Protein AF-A0A7N2R3U2-F1 (afdb_monomer_lite)

Foldseek 3Di:
DAWEQELVRDIDDADVVLVLVVVVSCVVVVNDPDDDPRVPDYHYHNPGHPVRVVLSRVVSVLVVVLVVLVVVLVVVLVVCLCVLVVPDDLVLLLLLLVLCVQLVQVLSQVSSVVVNCVVVVHDPPDGSVVSVDPVSVVVSVVVVVVDDDDDDDDDDDDDDDDPAQWAWEQALVRDIDTAGLQLSCSGVVSCVPCVPPSPDPVRNVDYHYHNSGHPVSVVSSRVSSVVSVVSVVSNVVSVVVVVVVVCVSVVPDDPVVVVVSVPD

Organism: Quercus lobata (NCBI:txid97700)

Radius of gyration: 26.91 Å; chains: 1; bounding box: 55×47×70 Å

InterPro domains:
  IPR001232 S-phase kinase-associated protein 1-like [SM00512] (1-105)
  IPR011333 SKP1/BTB/POZ domain superfamily [G3DSA:3.30.710.10] (1-137)
  IPR011333 SKP1/BTB/POZ domain superfamily [G3DSA:3.30.710.10] (162-262)
  IPR011333 SKP1/BTB/POZ domain superfamily [SSF54695] (1-61)
  IPR011333 SKP1/BTB/POZ domain superfamily [SSF54695] (167-226)
  IPR016073 SKP1 component, POZ domain [PF03931] (167-227)
  IPR016897 S-phase kinase-associated protein 1 [PTHR11165] (1-118)

pLDDT: mean 82.75, std 16.22, range [27.94, 96.88]

Secondary structure (DSSP, 8-state):
-EEEEETTS-EEEE-HHHHTT-HHHHHHTTT--TT--GGG-EEEETT--HHHHHHHHHHHHHHHHHHHHHHHHHHHHHHHHHHHHHHS-HHHHHHHHHHHHHTT-HHHHHHHHHHHHHHHT--TT--GGGGGSHHHHHHHHHHHHH---------------S---EEEEEETTS-EEEEEHHHHTTSHHHHHHHTT-TT-THHHH-EEEETT--HHHHHHHHHHHHHHHHHHHHHHHHHHHHHHHHHHHHHTS-HHHHHHHH--

Sequence (264 aa):
MVTFKTLDDKLVKVEVELVEIFCVVKDFFNGDFGDLELENTVFPLPNVSSYILNHIVYVCKLSLAVISKYEAVEKERQEFETNFFGQLSDKTIVDLVKAADYLEIEEVLDFVMPSVRKRFRLGDDKGVEFVYTAEAEAILLRRAASARKPTMATNGGSSDPKPTKVATFITSDGELVKVPVAIATMFGIVKAFVDGELDDPELENTVWPLPNVSSYVLDIVVYACKKLLELRSKYDAVEKERQEFDVEFFGQQSDETIVGLLGD

Structure (mmCIF, N/CA/C/O backbone):
data_AF-A0A7N2R3U2-F1
#
_entry.id   AF-A0A7N2R3U2-F1
#
loop_
_atom_site.group_PDB
_atom_site.id
_atom_site.type_symbol
_atom_site.label_atom_id
_atom_site.label_alt_id
_atom_site.label_comp_id
_atom_site.label_asym_id
_atom_site.label_entity_id
_atom_site.label_seq_id
_atom_site.pdbx_PDB_ins_code
_atom_site.Cartn_x
_atom_site.Cartn_y
_atom_site.Cartn_z
_atom_site.occupancy
_atom_site.B_iso_or_equiv
_atom_site.auth_seq_id
_atom_site.auth_comp_id
_atom_site.auth_asym_id
_atom_site.auth_atom_id
_atom_site.pdbx_PDB_model_num
ATOM 1 N N . MET A 1 1 ? -23.580 -11.659 26.984 1.00 82.06 1 MET A N 1
ATOM 2 C CA . MET A 1 1 ? -23.660 -10.247 27.453 1.00 82.06 1 MET A CA 1
ATOM 3 C C . MET A 1 1 ? -23.166 -10.194 28.891 1.00 82.06 1 MET A C 1
ATOM 5 O O . MET A 1 1 ? -23.444 -11.136 29.619 1.00 82.06 1 MET A O 1
ATOM 9 N N . VAL A 1 2 ? -22.483 -9.127 29.305 1.00 85.69 2 VAL A N 1
ATOM 10 C CA . VAL A 1 2 ? -22.016 -8.909 30.688 1.00 85.69 2 VAL A CA 1
ATOM 11 C C . VAL A 1 2 ? -22.837 -7.793 31.326 1.00 85.69 2 VAL A C 1
ATOM 13 O O . VAL A 1 2 ? -23.137 -6.795 30.667 1.00 85.69 2 VAL A O 1
ATOM 16 N N . THR A 1 3 ? -23.224 -7.949 32.592 1.00 89.56 3 THR A N 1
ATOM 17 C CA . THR A 1 3 ? -24.012 -6.935 33.308 1.00 89.56 3 THR A CA 1
ATOM 18 C C . THR A 1 3 ? -23.124 -6.153 34.268 1.00 89.56 3 THR A C 1
ATOM 20 O O . THR A 1 3 ? -22.463 -6.744 35.116 1.00 89.56 3 THR A O 1
ATOM 23 N N . PHE A 1 4 ? -23.151 -4.824 34.188 1.00 89.94 4 PHE A N 1
ATOM 24 C CA . PHE A 1 4 ? -22.463 -3.928 35.117 1.00 89.94 4 PHE A CA 1
ATOM 25 C C . PHE A 1 4 ? -23.468 -3.203 36.008 1.00 89.94 4 PHE A C 1
ATOM 27 O O . PHE A 1 4 ? -24.477 -2.695 35.517 1.00 89.94 4 PHE A O 1
ATOM 34 N N . LYS A 1 5 ? -23.176 -3.128 37.307 1.00 92.94 5 LYS A N 1
ATOM 35 C CA . LYS A 1 5 ? -23.875 -2.274 38.267 1.00 92.94 5 LYS A CA 1
ATOM 36 C C . LYS A 1 5 ? -23.077 -0.990 38.464 1.00 92.94 5 LYS A C 1
ATOM 38 O O . LYS A 1 5 ? -21.962 -1.037 38.976 1.00 92.94 5 LYS A O 1
ATOM 43 N N . THR A 1 6 ? -23.637 0.135 38.049 1.00 93.81 6 THR A N 1
ATOM 44 C CA . THR A 1 6 ? -22.972 1.446 38.029 1.00 93.81 6 THR A CA 1
ATOM 45 C C . THR A 1 6 ? -23.074 2.172 39.375 1.00 93.81 6 THR A C 1
ATOM 47 O O . THR A 1 6 ? -23.813 1.741 40.263 1.00 93.81 6 THR A O 1
ATOM 50 N N . LEU A 1 7 ? -22.354 3.292 39.523 1.00 93.00 7 LEU A N 1
ATOM 51 C CA . LEU A 1 7 ? -22.384 4.178 40.700 1.00 93.00 7 LEU A CA 1
ATOM 52 C C . LEU A 1 7 ? -23.813 4.596 41.092 1.00 93.00 7 LEU A C 1
ATOM 54 O O . LEU A 1 7 ? -24.123 4.716 42.270 1.00 93.00 7 LEU A O 1
ATOM 58 N N . ASP A 1 8 ? -24.686 4.806 40.108 1.00 93.38 8 ASP A N 1
ATOM 59 C CA . ASP A 1 8 ? -26.089 5.197 40.284 1.00 93.38 8 ASP A CA 1
ATOM 60 C C . ASP A 1 8 ? -27.048 3.997 40.423 1.00 93.38 8 ASP A C 1
ATOM 62 O O . ASP A 1 8 ? -28.233 4.109 40.109 1.00 93.38 8 ASP A O 1
ATOM 66 N N . ASP A 1 9 ? -26.528 2.840 40.853 1.00 92.00 9 ASP A N 1
ATOM 67 C CA . ASP A 1 9 ? -27.248 1.580 41.088 1.00 92.00 9 ASP A CA 1
ATOM 68 C C . ASP A 1 9 ? -28.013 1.021 39.869 1.00 92.00 9 ASP A C 1
ATOM 70 O O . ASP A 1 9 ? -28.813 0.088 40.001 1.00 92.00 9 ASP A O 1
ATOM 74 N N . LYS A 1 10 ? -27.753 1.535 38.661 1.00 93.75 10 LYS A N 1
ATOM 75 C CA . LYS A 1 10 ? -28.364 1.030 37.427 1.00 93.75 10 LYS A CA 1
ATOM 76 C C . LYS A 1 10 ? -27.608 -0.184 36.896 1.00 93.75 10 LYS A C 1
ATOM 78 O O . LYS A 1 10 ? -26.398 -0.319 37.058 1.00 93.75 10 LYS A O 1
ATOM 83 N N . LEU A 1 11 ? -28.346 -1.069 36.228 1.00 92.38 11 LEU A N 1
ATOM 84 C CA . LEU A 1 11 ? -27.788 -2.229 35.539 1.00 92.38 11 LEU A CA 1
ATOM 85 C C . LEU A 1 11 ? -27.663 -1.927 34.046 1.00 92.38 11 LEU A C 1
ATOM 87 O O . LEU A 1 11 ? -28.667 -1.674 33.379 1.00 92.38 11 LEU A O 1
ATOM 91 N N . VAL A 1 12 ? -26.441 -1.977 33.523 1.00 91.06 12 VAL A N 1
ATOM 92 C CA . VAL A 1 12 ? -26.135 -1.779 32.101 1.00 91.06 12 VAL A CA 1
ATOM 93 C C . VAL A 1 12 ? -25.611 -3.090 31.528 1.00 91.06 12 VAL A C 1
ATOM 95 O O . VAL A 1 12 ? -24.694 -3.692 32.083 1.00 91.06 12 VAL A O 1
ATOM 98 N N . LYS A 1 13 ? -26.206 -3.548 30.423 1.00 90.44 13 LYS A N 1
ATOM 99 C CA . LYS A 1 13 ? -25.771 -4.755 29.710 1.00 90.44 13 LYS A CA 1
ATOM 100 C C . LYS A 1 13 ? -24.846 -4.372 28.564 1.00 90.44 13 LYS A C 1
ATOM 102 O O . LYS A 1 13 ? -25.194 -3.504 27.768 1.00 90.44 13 LYS A O 1
ATOM 107 N N . VAL A 1 14 ? -23.704 -5.040 28.477 1.00 88.25 14 VAL A N 1
ATOM 108 C CA . VAL A 1 14 ? -22.660 -4.773 27.484 1.00 88.25 14 VAL A CA 1
ATOM 109 C C . VAL A 1 14 ? -22.310 -6.068 26.749 1.00 88.25 14 VAL A C 1
ATOM 111 O O . VAL A 1 14 ? -22.310 -7.155 27.332 1.00 88.25 14 VAL A O 1
ATOM 114 N N . GLU A 1 15 ? -22.058 -5.967 25.446 1.00 86.31 15 GLU A N 1
ATOM 115 C CA . GLU A 1 15 ? -21.637 -7.092 24.602 1.00 86.31 15 GLU A CA 1
ATOM 116 C C . GLU A 1 15 ? -20.249 -7.586 25.022 1.00 86.31 15 GLU A C 1
ATOM 118 O O . GLU A 1 15 ? -19.399 -6.788 25.402 1.00 86.31 15 GLU A O 1
ATOM 123 N N . VAL A 1 16 ? -20.021 -8.903 24.971 1.00 80.38 16 VAL A N 1
ATOM 124 C CA . VAL A 1 16 ? -18.767 -9.512 25.458 1.00 80.38 16 VAL A CA 1
ATOM 125 C C . VAL A 1 16 ? -17.559 -8.980 24.683 1.00 80.38 16 VAL A C 1
ATOM 127 O O . VAL A 1 16 ? -16.566 -8.616 25.298 1.00 80.38 16 VAL A O 1
ATOM 130 N N . GLU A 1 17 ? -17.697 -8.808 23.367 1.00 80.75 17 GLU A N 1
ATOM 131 C CA . GLU A 1 17 ? -16.661 -8.255 22.480 1.00 80.75 17 GLU A CA 1
ATOM 132 C C . GLU A 1 17 ? -16.173 -6.862 22.924 1.00 80.75 17 GLU A C 1
ATOM 134 O O . GLU A 1 17 ? -15.002 -6.526 22.785 1.00 80.75 17 GLU A O 1
ATOM 139 N N . LEU A 1 18 ? -17.046 -6.048 23.524 1.00 82.56 18 LEU A N 1
ATOM 140 C CA . LEU A 1 18 ? -16.675 -4.725 24.045 1.00 82.56 18 LEU A CA 1
ATOM 141 C C . LEU A 1 18 ? -16.015 -4.811 25.414 1.00 82.56 18 LEU A C 1
ATOM 143 O O . LEU A 1 18 ? -15.202 -3.965 25.774 1.00 82.56 18 LEU A O 1
ATOM 147 N N . VAL A 1 19 ? -16.389 -5.820 26.196 1.00 77.19 19 VAL A N 1
ATOM 148 C CA . VAL A 1 19 ? -15.853 -6.040 27.538 1.00 77.19 19 VAL A CA 1
ATOM 149 C C . VAL A 1 19 ? -14.399 -6.494 27.486 1.00 77.19 19 VAL A C 1
ATOM 151 O O . VAL A 1 19 ? -13.639 -6.160 28.390 1.00 77.19 19 VAL A O 1
ATOM 154 N N . GLU A 1 20 ? -13.979 -7.166 26.415 1.00 75.19 20 GLU A N 1
ATOM 155 C CA . GLU A 1 20 ? -12.571 -7.518 26.188 1.00 75.19 20 GLU A CA 1
ATOM 156 C C . GLU A 1 20 ? -11.650 -6.287 26.086 1.00 75.19 20 GLU A C 1
ATOM 158 O O . GLU A 1 20 ? -10.460 -6.381 26.394 1.00 75.19 20 GLU A O 1
ATOM 163 N N . ILE A 1 21 ? -12.199 -5.116 25.736 1.00 76.19 21 ILE A N 1
ATOM 164 C CA . ILE A 1 21 ? -11.478 -3.832 25.727 1.00 76.19 21 ILE A CA 1
ATOM 165 C C . ILE A 1 21 ? -11.248 -3.323 27.159 1.00 76.19 21 ILE A C 1
ATOM 167 O O . ILE A 1 21 ? -10.283 -2.607 27.432 1.00 76.19 21 ILE A O 1
ATOM 171 N N . PHE A 1 22 ? -12.121 -3.678 28.105 1.00 79.69 22 PHE A N 1
ATOM 172 C CA . PHE A 1 22 ? -12.034 -3.203 29.481 1.00 79.69 22 PHE A CA 1
ATOM 173 C C . PHE A 1 22 ? -10.974 -4.003 30.243 1.00 79.69 22 PHE A C 1
ATOM 175 O O . PHE A 1 22 ? -11.258 -5.068 30.796 1.00 79.69 22 PHE A O 1
ATOM 182 N N . CYS A 1 23 ? -9.757 -3.457 30.348 1.00 73.19 23 CYS A N 1
ATOM 183 C CA . CYS A 1 23 ? -8.651 -4.095 31.076 1.00 73.19 23 CYS A CA 1
ATOM 184 C C . CYS A 1 23 ? -9.043 -4.538 32.494 1.00 73.19 23 CYS A C 1
ATOM 186 O O . CYS A 1 23 ? -8.673 -5.627 32.906 1.00 73.19 23 CYS A O 1
ATOM 188 N N . VAL A 1 24 ? -9.869 -3.759 33.207 1.00 72.75 24 VAL A N 1
ATOM 189 C CA . VAL A 1 24 ? -10.315 -4.106 34.570 1.00 72.75 24 VAL A CA 1
ATOM 190 C C . VAL A 1 24 ? -11.094 -5.424 34.625 1.00 72.75 24 VAL A C 1
ATOM 192 O O . VAL A 1 24 ? -11.037 -6.143 35.618 1.00 72.75 24 VAL A O 1
ATOM 195 N N . VAL A 1 25 ? -11.819 -5.752 33.554 1.00 70.94 25 VAL A N 1
ATOM 196 C CA . VAL A 1 25 ? -12.583 -6.995 33.458 1.00 70.94 25 VAL A CA 1
ATOM 197 C C . VAL A 1 25 ? -11.664 -8.134 33.036 1.00 70.94 25 VAL A C 1
ATOM 199 O O . VAL A 1 25 ? -11.734 -9.219 33.603 1.00 70.94 25 VAL A O 1
ATOM 202 N N . LYS A 1 26 ? -10.731 -7.872 32.117 1.00 70.31 26 LYS A N 1
ATOM 203 C CA . LYS A 1 26 ? -9.688 -8.831 31.735 1.00 70.31 26 LYS A CA 1
ATOM 204 C C . LYS A 1 26 ? -8.821 -9.254 32.925 1.00 70.31 26 LYS A C 1
ATOM 206 O O . LYS A 1 26 ? -8.584 -10.447 33.104 1.00 70.31 26 LYS A O 1
ATOM 211 N N . ASP A 1 27 ? -8.407 -8.300 33.754 1.00 72.81 27 ASP A N 1
ATOM 212 C CA . ASP A 1 27 ? -7.615 -8.544 34.962 1.00 72.81 27 ASP A CA 1
ATOM 213 C C . ASP A 1 27 ? -8.417 -9.321 36.011 1.00 72.81 27 ASP A C 1
ATOM 215 O O . ASP A 1 27 ? -7.883 -10.228 36.646 1.00 72.81 27 ASP A O 1
ATOM 219 N N . PHE A 1 28 ? -9.718 -9.036 36.150 1.00 71.50 28 PHE A N 1
ATOM 220 C CA . PHE A 1 28 ? -10.605 -9.801 37.030 1.00 71.50 28 PHE A CA 1
ATOM 221 C C . PHE A 1 28 ? -10.666 -11.292 36.654 1.00 71.50 28 PHE A C 1
ATOM 223 O O . PHE A 1 28 ? -10.801 -12.145 37.530 1.00 71.50 28 PHE A O 1
ATOM 230 N N . PHE A 1 29 ? -10.525 -11.613 35.366 1.00 65.44 29 PHE A N 1
ATOM 231 C CA . PHE A 1 29 ? -10.566 -12.980 34.847 1.00 65.44 29 PHE A CA 1
ATOM 232 C C . PHE A 1 29 ? -9.192 -13.594 34.558 1.00 65.44 29 PHE A C 1
ATOM 234 O O . PHE A 1 29 ? -9.116 -14.659 33.950 1.00 65.44 29 PHE A O 1
ATOM 241 N N . ASN A 1 30 ? -8.093 -12.951 34.971 1.00 66.50 30 ASN A N 1
ATOM 242 C CA . ASN A 1 30 ? -6.730 -13.380 34.626 1.00 66.50 30 ASN A CA 1
ATOM 243 C C . ASN A 1 30 ? -6.522 -13.615 33.111 1.00 66.50 30 ASN A C 1
ATOM 245 O O . ASN A 1 30 ? -5.690 -14.428 32.710 1.00 66.50 30 ASN A O 1
ATOM 249 N N . GLY A 1 31 ? -7.276 -12.910 32.263 1.00 60.81 31 GLY A N 1
ATOM 250 C CA . GLY A 1 31 ? -7.205 -13.033 30.808 1.00 60.81 31 GLY A CA 1
ATOM 251 C C . GLY A 1 31 ? -7.893 -14.253 30.184 1.00 60.81 31 GLY A C 1
ATOM 252 O O . GLY A 1 31 ? -7.771 -14.398 28.969 1.00 60.81 31 GLY A O 1
ATOM 253 N N . ASP A 1 32 ? -8.611 -15.090 30.944 1.00 61.56 32 ASP A N 1
ATOM 254 C CA . ASP A 1 32 ? -9.365 -16.235 30.408 1.00 61.56 32 ASP A CA 1
ATOM 255 C C . ASP A 1 32 ? -10.880 -16.044 30.578 1.00 61.56 32 ASP A C 1
ATOM 257 O O . ASP A 1 32 ? -11.416 -16.071 31.684 1.00 61.56 32 ASP A O 1
ATOM 261 N N . PHE A 1 33 ? -11.571 -15.842 29.457 1.00 61.91 33 PHE A N 1
ATOM 262 C CA . PHE A 1 33 ? -13.026 -15.677 29.386 1.00 61.91 33 PHE A CA 1
ATOM 263 C C . PHE A 1 33 ? -13.753 -16.971 28.968 1.00 61.91 33 PHE A C 1
ATOM 265 O O . PHE A 1 33 ? -14.978 -16.957 28.841 1.00 61.91 33 PHE A O 1
ATOM 272 N N . GLY A 1 34 ? -13.024 -18.072 28.726 1.00 55.81 34 GLY A N 1
ATOM 273 C CA . GLY A 1 34 ? -13.493 -19.222 27.943 1.00 55.81 34 GLY A CA 1
ATOM 274 C C . GLY A 1 34 ? -14.638 -20.041 28.547 1.00 55.81 34 GLY A C 1
ATOM 275 O O . GLY A 1 34 ? -15.452 -20.563 27.790 1.00 55.81 34 GLY A O 1
ATOM 276 N N . ASP A 1 35 ? -14.744 -20.096 29.880 1.00 56.41 35 ASP A N 1
ATOM 277 C CA . ASP A 1 35 ? -15.662 -21.012 30.588 1.00 56.41 35 ASP A CA 1
ATOM 278 C C . ASP A 1 35 ? -16.609 -20.317 31.592 1.00 56.41 35 ASP A C 1
ATOM 280 O O . ASP A 1 35 ? -17.298 -20.972 32.378 1.00 56.41 35 ASP A O 1
ATOM 284 N N . LEU A 1 36 ? -16.654 -18.983 31.620 1.00 57.34 36 LEU A N 1
ATOM 285 C CA . LEU A 1 36 ? -17.390 -18.246 32.651 1.00 57.34 36 LEU A CA 1
ATOM 286 C C . LEU A 1 36 ? -18.838 -17.968 32.238 1.00 57.34 36 LEU A C 1
ATOM 288 O O . LEU A 1 36 ? -19.099 -17.407 31.175 1.00 57.34 36 LEU A O 1
ATOM 292 N N . GLU A 1 37 ? -19.788 -18.267 33.131 1.00 60.84 37 GLU A N 1
ATOM 293 C CA . GLU A 1 37 ? -21.187 -17.820 33.039 1.00 60.84 37 GLU A CA 1
ATOM 294 C C . GLU A 1 37 ? -21.290 -16.293 33.255 1.00 60.84 37 GLU A C 1
ATOM 296 O O . GLU A 1 37 ? -21.839 -15.786 34.240 1.00 60.84 37 GLU A O 1
ATOM 301 N N . LEU A 1 38 ? -20.740 -15.529 32.311 1.00 63.94 38 LEU A N 1
ATOM 302 C CA . LEU A 1 38 ? -20.762 -14.066 32.273 1.00 63.94 38 LEU A CA 1
ATOM 303 C C . 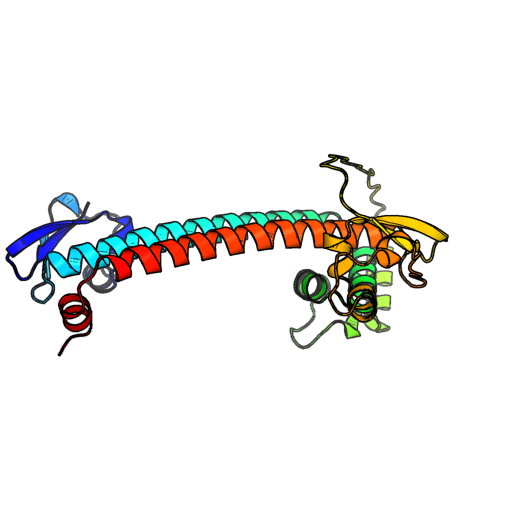LEU A 1 38 ? -22.189 -13.502 32.290 1.00 63.94 38 LEU A C 1
ATOM 305 O O . LEU A 1 38 ? -22.406 -12.384 32.753 1.00 63.94 38 LEU A O 1
ATOM 309 N N . GLU A 1 39 ? -23.169 -14.281 31.826 1.00 63.81 39 GLU A N 1
ATOM 310 C CA . GLU A 1 39 ? -24.575 -13.874 31.767 1.00 63.81 39 GLU A CA 1
ATOM 311 C C . GLU A 1 39 ? -25.226 -13.729 33.151 1.00 63.81 39 GLU A C 1
ATOM 313 O O . GLU A 1 39 ? -26.173 -12.953 33.293 1.00 63.81 39 GLU A O 1
ATOM 318 N N . ASN A 1 40 ? -24.684 -14.401 34.175 1.00 66.94 40 ASN A N 1
ATOM 319 C CA . ASN A 1 40 ? -25.216 -14.395 35.543 1.00 66.94 40 ASN A CA 1
ATOM 320 C C . ASN A 1 40 ? -24.391 -13.536 36.518 1.00 66.94 40 ASN A C 1
ATOM 322 O O . ASN A 1 40 ? -24.775 -13.373 37.678 1.00 66.94 40 ASN A O 1
ATOM 326 N N . THR A 1 41 ? -23.271 -12.968 36.063 1.00 75.12 41 THR A N 1
ATOM 327 C CA . THR A 1 41 ? -22.372 -12.178 36.911 1.00 75.12 41 THR A CA 1
ATOM 328 C C . THR A 1 41 ? -22.654 -10.685 36.757 1.00 75.12 41 THR A C 1
ATOM 330 O O . THR A 1 41 ? -22.707 -10.155 35.647 1.00 75.12 41 THR A O 1
ATOM 333 N N . VAL A 1 42 ? -22.826 -9.993 37.888 1.00 85.00 42 VAL A N 1
ATOM 334 C CA . VAL A 1 42 ? -22.998 -8.536 37.933 1.00 85.00 42 VAL A CA 1
ATOM 335 C C . VAL A 1 42 ? -21.707 -7.886 38.420 1.00 85.00 42 VAL A C 1
ATOM 337 O O . VAL A 1 42 ? -21.308 -8.069 39.569 1.00 85.00 42 VAL A O 1
ATOM 340 N N . PHE A 1 43 ? -21.077 -7.098 37.552 1.00 84.19 43 PHE A N 1
ATOM 341 C CA . PHE A 1 43 ? -19.820 -6.404 37.817 1.00 84.19 43 PHE A CA 1
ATOM 342 C C . PHE A 1 43 ? -20.051 -5.037 38.460 1.00 84.19 43 PHE A C 1
ATOM 344 O O . PHE A 1 43 ? -20.654 -4.171 37.824 1.00 84.19 43 PHE A O 1
ATOM 351 N N . PRO A 1 44 ? -19.581 -4.790 39.692 1.00 87.94 44 PRO A N 1
ATOM 352 C CA . PRO A 1 44 ? -19.716 -3.477 40.304 1.00 87.94 44 PRO A CA 1
ATOM 353 C C . PRO A 1 44 ? -18.708 -2.486 39.700 1.00 87.94 44 PRO A C 1
ATOM 355 O O . PRO A 1 44 ? -17.503 -2.722 39.720 1.00 87.94 44 PRO A O 1
ATOM 358 N N . LEU A 1 45 ? -19.201 -1.343 39.223 1.00 88.25 45 LEU A N 1
ATOM 359 C CA . LEU A 1 45 ? -18.416 -0.181 38.803 1.00 88.25 45 LEU A CA 1
ATOM 360 C C . LEU A 1 45 ? -18.755 1.008 39.714 1.00 88.25 45 LEU A C 1
ATOM 362 O O . LEU A 1 45 ? -19.493 1.910 39.311 1.00 88.25 45 LEU A O 1
ATOM 366 N N . PRO A 1 46 ? -18.234 1.024 40.956 1.00 84.94 46 PRO A N 1
ATOM 367 C CA . PRO A 1 46 ? -18.632 2.000 41.968 1.00 84.94 46 PRO A CA 1
ATOM 368 C C . PRO A 1 46 ? -18.252 3.441 41.614 1.00 84.94 46 PRO A C 1
ATOM 370 O O . PRO A 1 46 ? -18.821 4.353 42.188 1.00 84.94 46 PRO A O 1
ATOM 373 N N . ASN A 1 47 ? -17.331 3.656 40.670 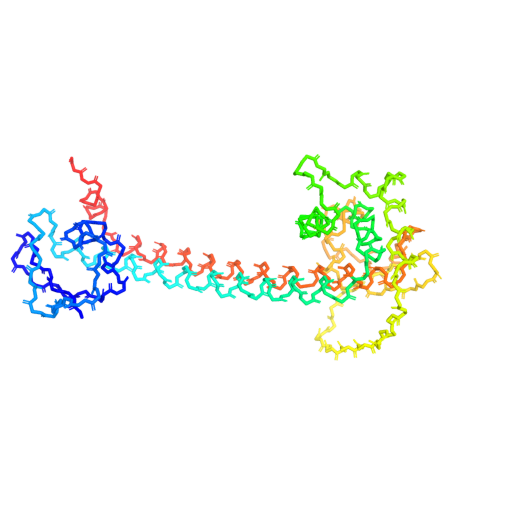1.00 87.81 47 ASN A N 1
ATOM 374 C CA . ASN A 1 47 ? -16.849 4.986 40.280 1.00 87.81 47 ASN A CA 1
ATOM 375 C C . ASN A 1 47 ? -17.314 5.417 38.880 1.00 87.81 47 ASN A C 1
ATOM 377 O O . ASN A 1 47 ? -16.835 6.418 38.360 1.00 87.81 47 ASN A O 1
ATOM 381 N N . VAL A 1 48 ? -18.216 4.663 38.242 1.00 89.44 48 VAL A N 1
ATOM 382 C CA . VAL A 1 48 ? -18.684 4.957 36.880 1.00 89.44 48 VAL A CA 1
ATOM 383 C C . VAL A 1 48 ? -20.203 5.030 36.891 1.00 89.44 48 VAL A C 1
ATOM 385 O O . VAL A 1 48 ? -20.872 4.046 37.202 1.00 89.44 48 VAL A O 1
ATOM 388 N N . SER A 1 49 ? -20.766 6.193 36.561 1.00 91.75 49 SER A N 1
ATOM 389 C CA . SER A 1 49 ? -22.217 6.340 36.410 1.00 91.75 49 SER A CA 1
ATOM 390 C C . SER A 1 49 ? -22.708 5.630 35.149 1.00 91.75 49 SER A C 1
ATOM 392 O O . SER A 1 49 ? -21.962 5.449 34.185 1.00 91.75 49 SER A O 1
ATOM 394 N N . SER A 1 50 ? -23.987 5.260 35.112 1.00 90.25 50 SER A N 1
ATOM 395 C CA . SER A 1 50 ? -24.585 4.668 33.911 1.00 90.25 50 SER A CA 1
ATOM 396 C C . SER A 1 50 ? -24.492 5.570 32.686 1.00 90.25 50 SER A C 1
ATOM 398 O O . SER A 1 50 ? -24.336 5.070 31.575 1.00 90.25 50 SER A O 1
ATOM 400 N N . TYR A 1 51 ? -24.542 6.889 32.874 1.00 86.75 51 TYR A N 1
ATOM 401 C CA . TYR A 1 51 ? -24.374 7.857 31.797 1.00 86.75 51 TYR A CA 1
ATOM 402 C C . TYR A 1 51 ? -22.993 7.721 31.144 1.00 86.75 51 TYR A C 1
ATOM 404 O O . TYR A 1 51 ? -22.904 7.486 29.939 1.00 86.75 51 TYR A O 1
ATOM 412 N N . ILE A 1 52 ? -21.929 7.770 31.951 1.00 87.62 52 ILE A N 1
ATOM 413 C CA . ILE A 1 52 ? -20.546 7.652 31.476 1.00 87.62 52 ILE A CA 1
ATOM 414 C C . ILE A 1 52 ? -20.291 6.260 30.891 1.00 87.62 52 ILE A C 1
ATOM 416 O O . ILE A 1 52 ? -19.703 6.145 29.820 1.00 87.62 52 ILE A O 1
ATOM 420 N N . LEU A 1 53 ? -20.796 5.199 31.530 1.00 89.00 53 LEU A N 1
ATOM 421 C CA . LEU A 1 53 ? -20.637 3.838 31.016 1.00 89.00 53 LEU A CA 1
ATOM 422 C C . LEU A 1 53 ? -21.275 3.667 29.631 1.00 89.00 53 LEU A C 1
ATOM 424 O O . LEU A 1 53 ? -20.661 3.060 28.762 1.00 89.00 53 LEU A O 1
ATOM 428 N N . ASN A 1 54 ? -22.470 4.217 29.393 1.00 88.00 54 ASN A N 1
ATOM 429 C CA . ASN A 1 54 ? -23.088 4.161 28.065 1.00 88.00 54 ASN A CA 1
ATOM 430 C C . ASN A 1 54 ? -22.256 4.907 27.008 1.00 88.00 54 ASN A C 1
ATOM 432 O O . ASN A 1 54 ? -22.162 4.426 25.881 1.00 88.00 54 ASN A O 1
ATOM 436 N N . HIS A 1 55 ? -21.607 6.021 27.367 1.00 85.75 55 HIS A N 1
ATOM 437 C CA . HIS A 1 55 ? -20.703 6.739 26.459 1.00 85.75 55 HIS A CA 1
ATOM 438 C C . HIS A 1 55 ? -19.443 5.926 26.157 1.00 85.75 55 HIS A C 1
ATOM 440 O O . HIS A 1 55 ? -19.073 5.793 24.995 1.00 85.75 55 HIS A O 1
ATOM 446 N N . ILE A 1 56 ? -18.825 5.317 27.173 1.00 87.50 56 ILE A N 1
ATOM 447 C CA . ILE A 1 56 ? -17.673 4.423 26.985 1.00 87.50 56 ILE A CA 1
ATOM 448 C C . ILE A 1 56 ? -18.056 3.265 26.059 1.00 87.50 56 ILE A C 1
ATOM 450 O O . ILE A 1 56 ? -17.364 3.000 25.081 1.00 87.50 56 ILE A O 1
ATOM 454 N N . VAL A 1 57 ? -19.188 2.606 26.323 1.00 87.94 57 VAL A N 1
ATOM 455 C CA . VAL A 1 57 ? -19.697 1.506 25.491 1.00 87.94 57 VAL A CA 1
ATOM 456 C C . VAL A 1 57 ? -19.925 1.968 24.051 1.00 87.94 57 VAL A C 1
ATOM 458 O O . VAL A 1 57 ? -19.552 1.257 23.121 1.00 87.94 57 VAL A O 1
ATOM 461 N N . TYR A 1 58 ? -20.498 3.155 23.854 1.00 86.12 58 TYR A N 1
ATOM 462 C CA . TYR A 1 58 ? -20.716 3.741 22.533 1.00 86.12 58 TYR A CA 1
ATOM 463 C C . TYR A 1 58 ? -19.399 3.988 21.776 1.00 86.12 58 TYR A C 1
ATOM 465 O O . TYR A 1 58 ? -19.250 3.534 20.641 1.00 86.12 58 TYR A O 1
ATOM 473 N N . VAL A 1 59 ? -18.412 4.619 22.421 1.00 85.00 59 VAL A N 1
ATOM 474 C CA . VAL A 1 59 ? -17.081 4.878 21.839 1.00 85.00 59 VAL A CA 1
ATOM 475 C C . VAL A 1 59 ? -16.341 3.573 21.526 1.00 85.00 59 VAL A C 1
ATOM 477 O O . VAL A 1 59 ? -15.730 3.446 20.463 1.00 85.00 59 VAL A O 1
ATOM 480 N N . CYS A 1 60 ? -16.426 2.570 22.404 1.00 87.62 60 CYS A N 1
ATOM 481 C CA . CYS A 1 60 ? -15.842 1.249 22.171 1.00 87.62 60 CYS A CA 1
ATOM 482 C C . CYS A 1 60 ? -16.478 0.546 20.965 1.00 87.62 60 CYS A C 1
ATOM 484 O O . CYS A 1 60 ? -15.754 -0.010 20.140 1.00 87.62 60 CYS A O 1
ATOM 486 N N . LYS A 1 61 ? -17.811 0.615 20.822 1.00 87.75 61 LYS A N 1
ATOM 487 C CA . LYS A 1 61 ? -18.527 0.051 19.664 1.00 87.75 61 LYS A CA 1
ATOM 488 C C . LYS A 1 61 ? -18.054 0.662 18.358 1.00 87.75 61 LYS A C 1
ATOM 490 O O . LYS A 1 61 ? -17.768 -0.072 17.413 1.00 87.75 61 LYS A O 1
ATOM 495 N N . LEU A 1 62 ? -17.933 1.987 18.317 1.00 84.94 62 LEU A N 1
ATOM 496 C CA . LEU A 1 62 ? -17.373 2.652 17.149 1.00 84.94 62 LEU A CA 1
ATOM 497 C C . LEU A 1 62 ? -15.942 2.194 16.888 1.00 84.94 62 LEU A C 1
ATOM 499 O O . LEU A 1 62 ? -15.617 1.839 15.761 1.00 84.94 62 LEU A O 1
ATOM 503 N N . SER A 1 63 ? -15.092 2.221 17.913 1.00 85.00 63 SER A N 1
ATOM 504 C CA . SER A 1 63 ? -13.673 1.904 17.758 1.00 85.00 63 SER A CA 1
ATOM 505 C C . SER A 1 63 ? -13.493 0.522 17.135 1.00 85.00 63 SER A C 1
ATOM 507 O O . SER A 1 63 ? -12.736 0.389 16.179 1.00 85.00 63 SER A O 1
ATOM 509 N N . LEU A 1 64 ? -14.256 -0.481 17.588 1.00 88.56 64 LEU A N 1
ATOM 510 C CA . LEU A 1 64 ? -14.262 -1.809 16.968 1.00 88.56 64 LEU A CA 1
ATOM 511 C C . LEU A 1 64 ? -14.750 -1.783 15.517 1.00 88.56 64 LEU A C 1
ATOM 513 O O . LEU A 1 64 ? -14.127 -2.398 14.653 1.00 88.56 64 LEU A O 1
ATOM 517 N N . ALA A 1 65 ? -15.834 -1.060 15.226 1.00 88.81 65 ALA A N 1
ATOM 518 C CA . ALA A 1 65 ? -16.347 -0.943 13.864 1.00 88.81 65 ALA A CA 1
ATOM 519 C C . ALA A 1 65 ? -15.305 -0.318 12.919 1.00 88.81 65 ALA A C 1
ATOM 521 O O . ALA A 1 65 ? -15.063 -0.847 11.835 1.00 88.81 65 ALA A O 1
ATOM 522 N N . VAL A 1 66 ? -14.639 0.757 13.342 1.00 89.31 66 VAL A N 1
ATOM 523 C CA . VAL A 1 66 ? -13.580 1.431 12.578 1.00 89.31 66 VAL A CA 1
ATOM 524 C C . VAL A 1 66 ? -12.364 0.518 12.406 1.00 89.31 66 VAL A C 1
ATOM 526 O O . VAL A 1 66 ? -11.908 0.336 11.277 1.00 89.31 66 VAL A O 1
ATOM 529 N N . ILE A 1 67 ? -11.886 -0.121 13.481 1.00 89.75 67 ILE A N 1
ATOM 530 C CA . ILE A 1 67 ? -10.773 -1.086 13.429 1.00 89.75 67 ILE A CA 1
ATOM 531 C C . ILE A 1 67 ? -11.082 -2.205 12.431 1.00 89.75 67 ILE A C 1
ATOM 533 O O . ILE A 1 67 ? -10.270 -2.465 11.548 1.00 89.75 67 ILE A O 1
ATOM 537 N N . SER A 1 68 ? -12.277 -2.799 12.491 1.00 91.75 68 SER A N 1
ATOM 538 C CA . SER A 1 68 ? -12.663 -3.885 11.580 1.00 91.75 68 SER A CA 1
ATOM 539 C C . SER A 1 68 ? -12.655 -3.461 10.105 1.00 91.75 68 SER A C 1
ATOM 541 O O . SER A 1 68 ? -12.283 -4.245 9.229 1.00 91.75 68 SER A O 1
ATOM 543 N N . LYS A 1 69 ? -13.010 -2.201 9.808 1.00 94.50 69 LYS A N 1
ATOM 544 C CA . LYS A 1 69 ? -12.936 -1.647 8.451 1.00 94.50 69 LYS A CA 1
ATOM 545 C C . LYS A 1 69 ? -11.486 -1.436 8.012 1.00 94.50 69 LYS A C 1
ATOM 547 O O . LYS A 1 69 ? -11.151 -1.824 6.895 1.00 94.50 69 LYS A O 1
ATOM 552 N N . TYR A 1 70 ? -10.621 -0.897 8.875 1.00 93.94 70 TYR A N 1
ATOM 553 C CA . TYR A 1 70 ? -9.182 -0.795 8.593 1.00 93.94 70 TYR A CA 1
ATOM 554 C C . TYR A 1 70 ? -8.550 -2.168 8.340 1.00 93.94 70 TYR A C 1
ATOM 556 O O . TYR A 1 70 ? -7.821 -2.330 7.364 1.00 93.94 70 TYR A O 1
ATOM 564 N N . GLU A 1 71 ? -8.864 -3.166 9.167 1.00 94.75 71 GLU A N 1
ATOM 565 C CA . GLU A 1 71 ? -8.378 -4.541 9.006 1.00 94.75 71 GLU A CA 1
ATOM 566 C C . GLU A 1 71 ? -8.841 -5.168 7.687 1.00 94.75 71 GLU A C 1
ATOM 568 O O . GLU A 1 71 ? -8.071 -5.872 7.032 1.00 94.75 71 GLU A O 1
ATOM 573 N N . ALA A 1 72 ? -10.074 -4.890 7.254 1.00 96.62 72 ALA A N 1
ATOM 574 C CA . ALA A 1 72 ? -10.574 -5.360 5.967 1.00 96.62 72 ALA A CA 1
ATOM 575 C C . ALA A 1 72 ? -9.788 -4.763 4.786 1.00 96.62 72 ALA A C 1
ATOM 577 O O . ALA A 1 72 ? -9.429 -5.496 3.861 1.00 96.62 72 ALA A O 1
ATOM 578 N N . VAL A 1 73 ? -9.484 -3.459 4.827 1.00 96.69 73 VAL A N 1
ATOM 579 C CA . VAL A 1 73 ? -8.665 -2.796 3.794 1.00 96.69 73 VAL A CA 1
ATOM 580 C C . VAL A 1 73 ? -7.221 -3.306 3.831 1.00 96.69 73 VAL A C 1
ATOM 582 O O . VAL A 1 73 ? -6.640 -3.590 2.784 1.00 96.69 73 VAL A O 1
ATOM 585 N N . GLU A 1 74 ? -6.653 -3.498 5.022 1.00 95.88 74 GLU A N 1
ATOM 586 C CA . GLU A 1 74 ? -5.300 -4.036 5.191 1.00 95.88 74 GLU A CA 1
ATOM 587 C C . GLU A 1 74 ? -5.186 -5.472 4.665 1.00 95.88 74 GLU A C 1
ATOM 589 O O . GLU A 1 74 ? -4.221 -5.820 3.983 1.00 95.88 74 GLU A O 1
ATOM 594 N N . LYS A 1 75 ? -6.203 -6.307 4.895 1.00 96.25 75 LYS A N 1
ATOM 595 C CA . LYS A 1 75 ? -6.257 -7.654 4.324 1.00 96.25 75 LYS A CA 1
ATOM 596 C C . LYS A 1 75 ? -6.263 -7.617 2.795 1.00 96.25 75 LYS A C 1
ATOM 598 O O . LYS A 1 75 ? -5.514 -8.362 2.166 1.00 96.25 75 LYS A O 1
ATOM 603 N N . GLU A 1 76 ? -7.054 -6.730 2.192 1.00 96.75 76 GLU A N 1
ATOM 604 C CA . GLU A 1 76 ? -7.057 -6.538 0.737 1.00 96.75 76 GLU A CA 1
ATOM 605 C C . GLU A 1 76 ? -5.682 -6.081 0.222 1.00 96.75 76 GLU A C 1
ATOM 607 O O . GLU A 1 76 ? -5.191 -6.605 -0.782 1.00 96.75 76 GLU A O 1
ATOM 612 N N . ARG A 1 77 ? -5.021 -5.157 0.934 1.00 95.25 77 ARG A N 1
ATOM 613 C CA . ARG A 1 77 ? -3.653 -4.713 0.628 1.00 95.25 77 ARG A CA 1
ATOM 614 C C . ARG A 1 77 ? -2.665 -5.883 0.653 1.00 95.25 77 ARG A C 1
ATOM 616 O O . ARG A 1 77 ? -1.861 -6.013 -0.268 1.00 95.25 77 ARG A O 1
ATOM 623 N N . GLN A 1 78 ? -2.736 -6.753 1.658 1.00 94.94 78 GLN A N 1
ATOM 624 C CA . GLN A 1 78 ? -1.852 -7.919 1.796 1.00 94.94 78 GLN A CA 1
ATOM 625 C C . GLN A 1 78 ? -2.098 -8.990 0.725 1.00 94.94 78 GLN A C 1
ATOM 627 O O . GLN A 1 78 ? -1.149 -9.588 0.201 1.00 94.94 78 GLN A O 1
ATOM 632 N N . GLU A 1 79 ? -3.362 -9.237 0.378 1.00 95.88 79 GLU A N 1
ATOM 633 C CA . GLU A 1 79 ? -3.738 -10.137 -0.716 1.00 95.88 79 GLU A CA 1
ATOM 634 C C . GLU A 1 79 ? -3.219 -9.608 -2.057 1.00 95.88 79 GLU A C 1
ATOM 636 O O . GLU A 1 79 ? -2.617 -10.358 -2.837 1.00 95.88 79 GLU A O 1
ATOM 641 N N . PHE A 1 80 ? -3.382 -8.304 -2.296 1.00 95.38 80 PHE A N 1
ATOM 642 C CA . PHE A 1 80 ? -2.818 -7.630 -3.457 1.00 95.38 80 PHE A CA 1
ATOM 643 C C . PHE A 1 80 ? -1.292 -7.746 -3.492 1.00 95.38 80 PHE A C 1
ATOM 645 O O . PHE A 1 80 ? -0.759 -8.187 -4.507 1.00 95.38 80 PHE A O 1
ATOM 652 N N . GLU A 1 81 ? -0.597 -7.423 -2.398 1.00 94.31 81 GLU A N 1
ATOM 653 C CA . GLU A 1 81 ? 0.864 -7.516 -2.285 1.00 94.31 81 GLU A CA 1
ATOM 654 C C . GLU A 1 81 ? 1.362 -8.927 -2.631 1.00 94.31 81 GLU A C 1
ATOM 656 O O . GLU A 1 81 ? 2.241 -9.110 -3.481 1.00 94.31 81 GLU A O 1
ATOM 661 N N . THR A 1 82 ? 0.742 -9.942 -2.029 1.00 93.44 82 THR A N 1
ATOM 662 C CA . THR A 1 82 ? 1.096 -11.349 -2.248 1.00 93.44 82 THR A CA 1
ATOM 663 C C . THR A 1 82 ? 0.923 -11.748 -3.711 1.00 93.44 82 THR A C 1
ATOM 665 O O . THR A 1 82 ? 1.816 -12.364 -4.302 1.00 93.44 82 THR A O 1
ATOM 668 N N . ASN A 1 83 ? -0.212 -11.385 -4.310 1.00 94.19 83 ASN A N 1
ATOM 669 C CA . ASN A 1 83 ? -0.519 -11.717 -5.694 1.00 94.19 83 ASN A CA 1
ATOM 670 C C . ASN A 1 83 ? 0.379 -10.956 -6.683 1.00 94.19 83 ASN A C 1
ATOM 672 O O . ASN A 1 83 ? 0.911 -11.547 -7.623 1.00 94.19 83 ASN A O 1
ATOM 676 N N . PHE A 1 84 ? 0.577 -9.659 -6.445 1.00 95.25 84 PHE A N 1
ATOM 677 C CA . PHE A 1 84 ? 1.389 -8.777 -7.274 1.00 95.25 84 PHE A CA 1
ATOM 678 C C . PHE A 1 84 ? 2.833 -9.270 -7.326 1.00 95.25 84 PHE A C 1
ATOM 680 O O . PHE A 1 84 ? 3.324 -9.619 -8.397 1.00 95.25 84 PHE A O 1
ATOM 687 N N . PHE A 1 85 ? 3.503 -9.415 -6.179 1.00 93.56 85 PHE A N 1
ATOM 688 C CA . PHE A 1 85 ? 4.894 -9.868 -6.175 1.00 93.56 85 PHE A CA 1
ATOM 689 C C . PHE A 1 85 ? 5.035 -11.340 -6.566 1.00 93.56 85 PHE A C 1
ATOM 691 O O . PHE A 1 85 ? 6.031 -11.700 -7.194 1.00 93.56 85 PHE A O 1
ATOM 698 N N . GLY A 1 86 ? 4.065 -12.201 -6.241 1.00 91.00 86 GLY A N 1
ATOM 699 C CA . GLY A 1 86 ? 4.085 -13.624 -6.601 1.00 91.00 86 GLY A CA 1
ATOM 700 C C . GLY A 1 86 ? 4.189 -13.885 -8.108 1.00 91.00 86 GLY A C 1
ATOM 701 O O . GLY A 1 86 ? 4.770 -14.888 -8.518 1.00 91.00 86 GLY A O 1
ATOM 702 N N . GLN A 1 87 ? 3.691 -12.958 -8.924 1.00 91.19 87 GLN A N 1
ATOM 703 C CA . GLN A 1 87 ? 3.737 -13.030 -10.384 1.00 91.19 87 GLN A CA 1
ATOM 704 C C . GLN A 1 87 ? 5.006 -12.407 -10.990 1.00 91.19 87 GLN A C 1
ATOM 706 O O . GLN A 1 87 ? 5.326 -12.665 -12.150 1.00 91.19 87 GLN A O 1
ATOM 711 N N . LEU A 1 88 ? 5.755 -11.605 -10.229 1.00 92.81 88 LEU A N 1
ATOM 712 C CA . LEU A 1 88 ? 6.917 -10.880 -10.739 1.00 92.81 88 LEU A CA 1
ATOM 713 C C . LEU A 1 88 ? 8.230 -11.636 -10.505 1.00 92.81 88 LEU A C 1
ATOM 715 O O . LEU A 1 88 ? 8.514 -12.177 -9.427 1.00 92.81 88 LEU A O 1
ATOM 719 N N . SER A 1 89 ? 9.073 -11.626 -11.539 1.00 92.12 89 SER A N 1
ATOM 720 C CA . SER A 1 89 ? 10.449 -12.107 -11.442 1.00 92.12 89 SER A CA 1
ATOM 721 C C . SER A 1 89 ? 11.313 -11.126 -10.648 1.00 92.12 89 SER A C 1
ATOM 723 O O . SER A 1 89 ? 11.039 -9.927 -10.631 1.00 92.12 89 SER A O 1
ATOM 725 N N . ASP A 1 90 ? 12.402 -11.610 -10.048 1.00 92.19 90 ASP A N 1
ATOM 726 C CA . ASP A 1 90 ? 13.340 -10.747 -9.316 1.00 92.19 90 ASP A CA 1
ATOM 727 C C . ASP A 1 90 ? 13.906 -9.627 -10.203 1.00 92.19 90 ASP A C 1
ATOM 729 O O . ASP A 1 90 ? 14.077 -8.503 -9.737 1.00 92.19 90 ASP A O 1
ATOM 733 N N . LYS A 1 91 ? 14.129 -9.907 -11.497 1.00 92.88 91 LYS A N 1
ATOM 734 C CA . LYS A 1 91 ? 14.547 -8.891 -12.472 1.00 92.88 91 LYS A CA 1
ATOM 735 C C . LYS A 1 91 ? 13.466 -7.827 -12.647 1.00 92.88 91 LYS A C 1
ATOM 737 O O . LYS A 1 91 ? 13.767 -6.645 -12.583 1.00 92.88 91 LYS A O 1
ATOM 742 N N . THR A 1 92 ? 12.216 -8.244 -12.837 1.00 94.31 92 THR A N 1
ATOM 743 C CA . THR A 1 92 ? 11.093 -7.318 -13.026 1.00 94.31 92 THR A CA 1
ATOM 744 C C . THR A 1 92 ? 10.867 -6.445 -11.797 1.00 94.31 92 THR A C 1
ATOM 746 O O . THR A 1 92 ? 10.577 -5.268 -11.946 1.00 94.31 92 THR A O 1
ATOM 749 N N . ILE A 1 93 ? 11.036 -6.992 -10.591 1.00 94.19 93 ILE A N 1
ATOM 750 C CA . ILE A 1 93 ? 10.945 -6.216 -9.348 1.00 94.19 93 ILE A CA 1
ATOM 751 C C . ILE A 1 93 ? 12.067 -5.170 -9.286 1.00 94.19 93 ILE A C 1
ATOM 753 O O . ILE A 1 93 ? 11.812 -4.025 -8.935 1.00 94.19 93 ILE A O 1
ATOM 757 N N . VAL A 1 94 ? 13.297 -5.535 -9.659 1.00 95.06 94 VAL A N 1
ATOM 758 C CA . VAL A 1 94 ? 14.414 -4.580 -9.738 1.00 95.06 94 VAL A CA 1
ATOM 759 C C . VAL A 1 94 ? 14.148 -3.489 -10.779 1.00 95.06 94 VAL A C 1
ATOM 761 O O . VAL A 1 94 ? 14.355 -2.315 -10.484 1.00 95.06 94 VAL A O 1
ATOM 764 N N . ASP A 1 95 ? 13.656 -3.852 -11.965 1.00 95.44 95 ASP A N 1
ATOM 765 C CA . ASP A 1 95 ? 13.301 -2.884 -13.007 1.00 95.44 95 ASP A CA 1
ATOM 766 C C . ASP A 1 95 ? 12.153 -1.961 -12.553 1.00 95.44 95 ASP A C 1
ATOM 768 O O . ASP A 1 95 ? 12.185 -0.766 -12.833 1.00 95.44 95 ASP A O 1
ATOM 772 N N . LEU A 1 96 ? 11.179 -2.491 -11.801 1.00 96.31 96 LEU A N 1
ATOM 773 C CA . LEU A 1 96 ? 10.086 -1.723 -11.202 1.00 96.31 96 LEU A CA 1
ATOM 774 C C . LEU A 1 96 ? 10.603 -0.678 -10.206 1.00 96.31 96 LEU A C 1
ATOM 776 O O . LEU A 1 96 ? 10.172 0.468 -10.274 1.00 96.31 96 LEU A O 1
ATOM 780 N N . VAL A 1 97 ? 11.540 -1.040 -9.319 1.00 96.75 97 VAL A N 1
ATOM 781 C CA . VAL A 1 97 ? 12.155 -0.074 -8.385 1.00 96.75 97 VAL A CA 1
ATOM 782 C C . VAL A 1 97 ? 12.867 1.033 -9.152 1.00 96.75 97 VAL A C 1
ATOM 784 O O . VAL A 1 97 ? 12.648 2.202 -8.861 1.00 96.75 97 VAL A O 1
ATOM 787 N N . LYS A 1 98 ? 13.672 0.684 -10.163 1.00 95.81 98 LYS A N 1
ATOM 788 C CA . LYS A 1 98 ? 14.388 1.674 -10.985 1.00 95.81 98 LYS A CA 1
ATOM 789 C C . LYS A 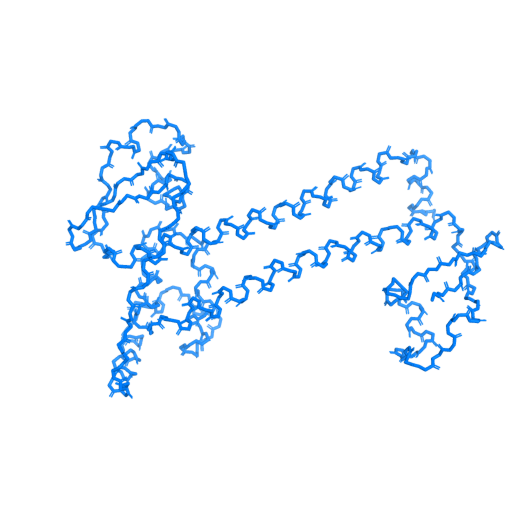1 98 ? 13.435 2.614 -11.718 1.00 95.81 98 LYS A C 1
ATOM 791 O O . LYS A 1 98 ? 13.700 3.806 -11.807 1.00 95.81 98 LYS A O 1
ATOM 796 N N . ALA A 1 99 ? 12.329 2.086 -12.240 1.00 96.81 99 ALA A N 1
ATOM 797 C CA . ALA A 1 99 ? 11.319 2.896 -12.909 1.00 96.81 99 ALA A CA 1
ATOM 798 C C . ALA A 1 99 ? 10.576 3.814 -11.930 1.00 96.81 99 ALA A C 1
ATOM 800 O O . ALA A 1 99 ? 10.379 4.981 -12.244 1.00 96.81 99 ALA A O 1
ATOM 801 N N . ALA A 1 100 ? 10.192 3.314 -10.753 1.00 96.38 100 ALA A N 1
ATOM 802 C CA . ALA A 1 100 ? 9.524 4.115 -9.727 1.00 96.38 100 ALA A CA 1
ATOM 803 C C . ALA A 1 100 ? 10.434 5.220 -9.166 1.00 96.38 100 ALA A C 1
ATOM 805 O O . ALA A 1 100 ? 9.964 6.330 -8.947 1.00 96.38 100 ALA A O 1
ATOM 806 N N . ASP A 1 101 ? 11.725 4.933 -8.998 1.00 96.62 101 ASP A N 1
ATOM 807 C CA . ASP A 1 101 ? 12.755 5.900 -8.603 1.00 96.62 101 ASP A CA 1
ATOM 808 C C . ASP A 1 101 ? 12.953 6.973 -9.684 1.00 96.62 101 ASP A C 1
ATOM 810 O O . ASP A 1 101 ? 12.869 8.163 -9.403 1.00 96.62 101 ASP A O 1
ATOM 814 N N . TYR A 1 102 ? 13.087 6.567 -10.952 1.00 94.69 102 TYR A N 1
ATOM 815 C CA . TYR A 1 102 ? 13.203 7.491 -12.086 1.00 94.69 102 TYR A CA 1
ATOM 816 C C . TYR A 1 102 ? 11.970 8.388 -12.282 1.00 94.69 102 TYR A C 1
ATOM 818 O O . TYR A 1 102 ? 12.100 9.549 -12.661 1.00 94.69 102 TYR A O 1
ATOM 826 N N . LEU A 1 103 ? 10.772 7.841 -12.064 1.00 94.75 103 LEU A N 1
ATOM 827 C CA . LEU A 1 103 ? 9.509 8.576 -12.148 1.00 94.75 103 LEU A CA 1
ATOM 828 C C . LEU A 1 103 ? 9.190 9.353 -10.862 1.00 94.75 103 LEU A C 1
ATOM 830 O O . LEU A 1 103 ? 8.168 10.037 -10.832 1.00 94.75 103 LEU A O 1
ATOM 834 N N . GLU A 1 104 ? 10.030 9.243 -9.828 1.00 94.38 104 GLU A N 1
ATOM 835 C CA . GLU A 1 104 ? 9.866 9.875 -8.514 1.00 94.38 104 GLU A CA 1
ATOM 836 C C . GLU A 1 104 ? 8.502 9.563 -7.864 1.00 94.38 104 GLU A C 1
ATOM 838 O O . GLU A 1 104 ? 7.766 10.455 -7.443 1.00 94.38 104 GLU A O 1
ATOM 843 N N . ILE A 1 105 ? 8.136 8.276 -7.807 1.00 94.44 105 ILE A N 1
ATOM 844 C CA . ILE A 1 105 ? 6.860 7.808 -7.240 1.00 94.44 105 ILE A CA 1
ATOM 845 C C . ILE A 1 105 ? 7.085 7.219 -5.842 1.00 94.44 105 ILE A C 1
ATOM 847 O O . ILE A 1 105 ? 7.191 5.999 -5.678 1.00 94.44 105 ILE A O 1
ATOM 851 N N . GLU A 1 106 ? 7.119 8.080 -4.823 1.00 91.94 106 GLU A N 1
ATOM 852 C CA . GLU A 1 106 ? 7.367 7.689 -3.421 1.00 91.94 106 GLU A CA 1
ATOM 853 C C . GLU A 1 106 ? 6.431 6.568 -2.942 1.00 91.94 106 GLU A C 1
ATOM 855 O O . GLU A 1 106 ? 6.887 5.570 -2.391 1.00 91.94 106 GLU A O 1
ATOM 860 N N . GLU A 1 107 ? 5.133 6.656 -3.249 1.00 92.69 107 GLU A N 1
ATOM 861 C CA . GLU A 1 107 ? 4.141 5.659 -2.815 1.00 92.69 107 GLU A CA 1
ATOM 862 C C . GLU A 1 107 ? 4.429 4.248 -3.350 1.00 92.69 107 GLU A C 1
ATOM 864 O O . GLU A 1 107 ? 4.200 3.249 -2.664 1.00 92.69 107 GLU A O 1
ATOM 869 N N . VAL A 1 108 ? 4.946 4.148 -4.579 1.00 95.19 108 VAL A N 1
ATOM 870 C CA . VAL A 1 108 ? 5.319 2.857 -5.173 1.00 95.19 108 VAL A CA 1
ATOM 871 C C . VAL A 1 108 ? 6.633 2.361 -4.576 1.00 95.19 108 VAL A C 1
ATOM 873 O O . VAL A 1 108 ? 6.772 1.159 -4.346 1.00 95.19 108 VAL A O 1
ATOM 876 N N . LEU A 1 109 ? 7.583 3.252 -4.283 1.00 95.88 109 LEU A N 1
ATOM 877 C CA . LEU A 1 109 ? 8.834 2.881 -3.619 1.00 95.88 109 LEU A CA 1
ATOM 878 C C . LEU A 1 109 ? 8.576 2.330 -2.211 1.00 95.88 109 LEU A C 1
ATOM 880 O O . LEU A 1 109 ? 9.052 1.235 -1.896 1.00 95.88 109 LEU A O 1
ATOM 884 N N . ASP A 1 110 ? 7.753 3.007 -1.413 1.00 94.81 110 ASP A N 1
ATOM 885 C CA . ASP A 1 110 ? 7.359 2.557 -0.073 1.00 94.81 110 ASP A CA 1
ATOM 886 C C . ASP A 1 110 ? 6.631 1.208 -0.105 1.00 94.81 110 ASP A C 1
ATOM 888 O O . ASP A 1 110 ? 6.807 0.368 0.782 1.00 94.81 110 ASP A O 1
ATOM 892 N N . PHE A 1 111 ? 5.853 0.961 -1.160 1.00 95.19 111 PHE A N 1
ATOM 893 C CA . PHE A 1 111 ? 5.174 -0.313 -1.375 1.00 95.19 111 PHE A CA 1
ATOM 894 C C . PHE A 1 111 ? 6.129 -1.447 -1.792 1.00 95.19 111 PHE A C 1
ATOM 896 O O . PHE A 1 111 ? 6.014 -2.571 -1.299 1.00 95.19 111 PHE A O 1
ATOM 903 N N . VAL A 1 112 ? 7.082 -1.187 -2.692 1.00 95.12 112 VAL A N 1
ATOM 904 C CA . VAL A 1 112 ? 7.931 -2.232 -3.298 1.00 95.12 112 VAL A CA 1
ATOM 905 C C . VAL A 1 112 ? 9.163 -2.564 -2.455 1.00 95.12 112 VAL A C 1
ATOM 907 O O . VAL A 1 112 ? 9.572 -3.731 -2.390 1.00 95.12 112 VAL A O 1
ATOM 910 N N . MET A 1 113 ? 9.752 -1.580 -1.775 1.00 94.44 113 MET A N 1
ATOM 911 C CA . MET A 1 113 ? 11.013 -1.757 -1.050 1.00 94.44 113 MET A CA 1
ATOM 912 C C . MET A 1 113 ? 10.968 -2.800 0.079 1.00 94.44 113 MET A C 1
ATOM 914 O O . MET A 1 113 ? 11.902 -3.605 0.155 1.00 94.44 113 MET A O 1
ATOM 918 N N . PRO A 1 114 ? 9.917 -2.895 0.916 1.00 93.38 114 PRO A N 1
ATOM 919 C CA . PRO A 1 114 ? 9.811 -3.965 1.912 1.00 93.38 114 PRO A CA 1
ATOM 920 C C . PRO A 1 114 ? 9.875 -5.366 1.285 1.00 93.38 114 PRO A C 1
ATOM 922 O O . PRO A 1 114 ? 10.574 -6.259 1.779 1.00 93.38 114 PRO A O 1
ATOM 925 N N . SER A 1 115 ? 9.212 -5.547 0.141 1.00 92.06 115 SER A N 1
ATOM 926 C CA . SER A 1 115 ? 9.222 -6.806 -0.606 1.00 92.06 115 SER A CA 1
ATOM 927 C C . SER A 1 115 ? 10.590 -7.105 -1.233 1.00 92.06 115 SER A C 1
ATOM 929 O O . SER A 1 115 ? 11.043 -8.256 -1.200 1.00 92.06 115 SER A O 1
ATOM 931 N N . VAL A 1 116 ? 11.309 -6.088 -1.720 1.00 92.50 116 VAL A N 1
ATOM 932 C CA . VAL A 1 116 ? 12.709 -6.215 -2.171 1.00 92.50 116 VAL A CA 1
ATOM 933 C C . VAL A 1 116 ? 13.610 -6.640 -1.016 1.00 92.50 116 VAL A C 1
ATOM 935 O O . VAL A 1 116 ? 14.322 -7.639 -1.140 1.00 92.50 116 VAL A O 1
ATOM 938 N N . ARG A 1 117 ? 13.536 -5.964 0.137 1.00 93.50 117 ARG A N 1
ATOM 939 C CA . ARG A 1 117 ? 14.336 -6.322 1.319 1.00 93.50 117 ARG A CA 1
ATOM 940 C C . ARG A 1 117 ? 14.114 -7.778 1.718 1.00 93.50 117 ARG A C 1
ATOM 942 O O . ARG A 1 117 ? 15.078 -8.533 1.861 1.00 93.50 117 ARG A O 1
ATOM 949 N N . LYS A 1 118 ? 12.856 -8.223 1.765 1.00 92.44 118 LYS A N 1
ATOM 950 C CA . LYS A 1 118 ? 12.501 -9.621 2.056 1.00 92.44 118 LYS A CA 1
ATOM 951 C C . LYS A 1 118 ? 13.043 -10.603 1.009 1.00 92.44 118 LYS A C 1
ATOM 953 O O . LYS A 1 118 ? 13.622 -11.629 1.374 1.00 92.44 118 LYS A O 1
ATOM 958 N N . ARG A 1 119 ? 12.891 -10.316 -0.290 1.00 89.19 119 ARG A N 1
ATOM 959 C CA . ARG A 1 119 ? 13.341 -11.215 -1.375 1.00 89.19 119 ARG A CA 1
ATOM 960 C C . ARG A 1 119 ? 14.854 -11.312 -1.504 1.00 89.19 119 ARG A C 1
ATOM 962 O O . ARG A 1 119 ? 15.377 -12.380 -1.844 1.00 89.19 119 ARG A O 1
ATOM 969 N N . PHE A 1 120 ? 15.562 -10.218 -1.265 1.00 89.94 120 PHE A N 1
ATOM 970 C CA . PHE A 1 120 ? 17.016 -10.148 -1.386 1.00 89.94 120 PHE A CA 1
ATOM 971 C C . PHE A 1 120 ? 17.731 -10.363 -0.045 1.00 89.94 120 PHE A C 1
ATOM 973 O O . PHE A 1 120 ? 18.948 -10.515 -0.041 1.00 89.94 120 PHE A O 1
ATOM 980 N N . ARG A 1 121 ? 16.975 -10.519 1.056 1.00 90.12 121 ARG A N 1
ATOM 981 C CA . ARG A 1 121 ? 17.474 -10.711 2.431 1.00 90.12 121 ARG A CA 1
ATOM 982 C C . ARG A 1 121 ? 18.366 -9.553 2.877 1.00 90.12 121 ARG A C 1
ATOM 984 O O . ARG A 1 121 ? 19.466 -9.764 3.382 1.00 90.12 121 ARG A O 1
ATOM 991 N N . LEU A 1 122 ? 17.882 -8.342 2.639 1.00 91.19 122 LEU A N 1
ATOM 992 C CA . LEU A 1 122 ? 18.560 -7.097 2.984 1.00 91.19 122 LEU A CA 1
ATOM 993 C C . LEU A 1 122 ? 18.141 -6.631 4.380 1.00 91.19 122 LEU A C 1
ATOM 995 O O . LEU A 1 122 ? 17.055 -6.976 4.846 1.00 91.19 122 LEU A O 1
ATOM 999 N N . GLY A 1 123 ? 18.999 -5.838 5.022 1.00 88.75 123 GLY A N 1
ATOM 1000 C CA . GLY A 1 123 ? 18.641 -5.095 6.229 1.00 88.75 123 GLY A CA 1
ATOM 1001 C C . GLY A 1 123 ? 17.749 -3.891 5.917 1.00 88.75 123 GLY A C 1
ATOM 1002 O O . GLY A 1 123 ? 17.642 -3.463 4.765 1.00 88.75 123 GLY A O 1
ATOM 1003 N N . ASP A 1 124 ? 17.124 -3.334 6.955 1.00 87.19 124 ASP A N 1
ATOM 1004 C CA . ASP A 1 124 ? 16.272 -2.140 6.846 1.00 87.19 124 ASP A CA 1
ATOM 1005 C C . ASP A 1 124 ? 17.057 -0.867 6.487 1.00 87.19 124 ASP A C 1
ATOM 1007 O O . ASP A 1 124 ? 16.464 0.119 6.063 1.00 87.19 124 ASP A O 1
ATOM 1011 N N . ASP A 1 125 ? 18.389 -0.905 6.591 1.00 88.19 125 ASP A N 1
ATOM 1012 C CA . ASP A 1 125 ? 19.303 0.162 6.171 1.00 88.19 125 ASP A CA 1
ATOM 1013 C C . ASP A 1 125 ? 19.453 0.276 4.646 1.00 88.19 125 ASP A C 1
ATOM 1015 O O . ASP A 1 125 ? 20.017 1.257 4.168 1.00 88.19 125 ASP A O 1
ATOM 1019 N N . LYS A 1 126 ? 18.997 -0.726 3.880 1.00 88.00 126 LYS A N 1
ATOM 1020 C CA . LYS A 1 126 ? 19.109 -0.734 2.416 1.00 88.00 126 LYS A CA 1
ATOM 1021 C C . LYS A 1 126 ? 17.895 -0.085 1.761 1.00 88.00 126 LYS A C 1
ATOM 1023 O O . LYS A 1 126 ? 16.765 -0.573 1.897 1.00 88.00 126 LYS A O 1
ATOM 1028 N N . GLY A 1 127 ? 18.161 0.983 1.014 1.00 89.50 127 GLY A N 1
ATOM 1029 C CA . GLY A 1 127 ? 17.191 1.718 0.216 1.00 89.50 127 GLY A CA 1
ATOM 1030 C C . GLY A 1 127 ? 17.249 1.370 -1.272 1.00 89.50 127 GLY A C 1
ATOM 1031 O O . GLY A 1 127 ? 17.731 0.307 -1.685 1.00 89.50 127 GLY A O 1
ATOM 1032 N N . VAL A 1 128 ? 16.713 2.281 -2.085 1.00 91.19 128 VAL A N 1
ATOM 1033 C CA . VAL A 1 128 ? 16.628 2.159 -3.548 1.00 91.19 128 VAL A CA 1
ATOM 1034 C C . VAL A 1 128 ? 18.004 2.036 -4.206 1.00 91.19 128 VAL A C 1
ATOM 1036 O O . VAL A 1 128 ? 18.149 1.371 -5.228 1.00 91.19 128 VAL A O 1
ATOM 1039 N N . GLU A 1 129 ? 19.057 2.572 -3.591 1.00 91.94 129 GLU A N 1
ATOM 1040 C CA . GLU A 1 129 ? 20.425 2.519 -4.104 1.00 91.94 129 GLU A CA 1
ATOM 1041 C C . GLU A 1 129 ? 20.938 1.085 -4.296 1.00 91.94 129 GLU A C 1
ATOM 1043 O O . GLU A 1 129 ? 21.751 0.831 -5.190 1.00 91.94 129 GLU A O 1
ATOM 1048 N N . PHE A 1 130 ? 20.425 0.122 -3.518 1.00 92.00 130 PHE A N 1
ATOM 1049 C CA . PHE A 1 130 ? 20.823 -1.279 -3.627 1.00 92.00 130 PHE A CA 1
ATOM 1050 C C . PHE A 1 130 ? 20.597 -1.838 -5.037 1.00 92.00 130 PHE A C 1
ATOM 1052 O O . PHE A 1 130 ? 21.455 -2.564 -5.547 1.00 92.00 130 PHE A O 1
ATOM 1059 N N . VAL A 1 131 ? 19.489 -1.485 -5.704 1.00 92.12 131 VAL A N 1
ATOM 1060 C CA . VAL A 1 131 ? 19.141 -2.066 -7.015 1.00 92.12 131 VAL A CA 1
ATOM 1061 C C . VAL A 1 131 ? 20.067 -1.616 -8.153 1.00 92.12 131 VAL A C 1
ATOM 1063 O O . VAL A 1 131 ? 20.049 -2.201 -9.242 1.00 92.12 131 VAL A O 1
ATOM 1066 N N . TYR A 1 132 ? 20.903 -0.607 -7.901 1.00 92.56 132 TYR A N 1
ATOM 1067 C CA . TYR A 1 132 ? 21.921 -0.104 -8.822 1.00 92.56 132 TYR A CA 1
ATOM 1068 C C . TYR A 1 132 ? 23.316 -0.693 -8.567 1.00 92.56 132 TYR A C 1
ATOM 1070 O O . TYR A 1 132 ? 24.256 -0.398 -9.303 1.00 92.56 132 TYR A O 1
ATOM 1078 N N . THR A 1 133 ? 23.474 -1.533 -7.542 1.00 92.69 133 THR A N 1
ATOM 1079 C CA . THR A 1 133 ? 24.769 -2.131 -7.198 1.00 92.69 133 THR A CA 1
ATOM 1080 C C . THR A 1 133 ? 25.100 -3.350 -8.062 1.00 92.69 133 THR A C 1
ATOM 1082 O O . THR A 1 133 ? 24.223 -4.104 -8.491 1.00 92.69 133 THR A O 1
ATOM 1085 N N . ALA A 1 134 ? 26.399 -3.613 -8.236 1.00 89.69 134 ALA A N 1
ATOM 1086 C CA . ALA A 1 134 ? 26.879 -4.853 -8.850 1.00 89.69 134 ALA A CA 1
ATOM 1087 C C . ALA A 1 134 ? 26.480 -6.102 -8.038 1.00 89.69 134 ALA A C 1
ATOM 1089 O O . ALA A 1 134 ? 26.347 -7.193 -8.591 1.00 89.69 134 ALA A O 1
ATOM 1090 N N . GLU A 1 135 ? 26.269 -5.952 -6.726 1.00 88.56 135 GLU A N 1
ATOM 1091 C CA . GLU A 1 135 ? 25.785 -7.027 -5.859 1.00 88.56 135 GLU A CA 1
ATOM 1092 C C . GLU A 1 135 ? 24.373 -7.473 -6.259 1.00 88.56 135 GLU A C 1
ATOM 1094 O O . GLU A 1 135 ? 24.136 -8.672 -6.438 1.00 88.56 135 GLU A O 1
ATOM 1099 N N . ALA A 1 136 ? 23.456 -6.524 -6.471 1.00 89.06 136 ALA A N 1
ATOM 1100 C CA . ALA A 1 136 ? 22.108 -6.826 -6.941 1.00 89.06 136 ALA A CA 1
ATOM 1101 C C . ALA A 1 136 ? 22.135 -7.556 -8.294 1.00 89.06 136 ALA A C 1
ATOM 1103 O O . ALA A 1 136 ? 21.478 -8.588 -8.457 1.00 89.06 136 ALA A O 1
ATOM 1104 N N . GLU A 1 137 ? 22.950 -7.086 -9.241 1.00 88.19 137 GLU A N 1
ATOM 1105 C CA . GLU A 1 137 ? 23.110 -7.723 -10.553 1.00 88.19 137 GLU A CA 1
ATOM 1106 C C . GLU A 1 137 ? 23.664 -9.156 -10.447 1.00 88.19 137 GLU A C 1
ATOM 1108 O O . GLU A 1 137 ? 23.126 -10.085 -11.059 1.00 88.19 137 GLU A O 1
ATOM 1113 N N . ALA A 1 138 ? 24.678 -9.380 -9.607 1.00 89.12 138 ALA A N 1
ATOM 1114 C CA . ALA A 1 138 ? 25.240 -10.709 -9.376 1.00 89.12 138 ALA A CA 1
ATOM 1115 C C . ALA A 1 138 ? 24.210 -11.683 -8.774 1.00 89.12 138 ALA A C 1
ATOM 1117 O O . ALA A 1 138 ? 24.156 -12.857 -9.166 1.00 89.12 138 ALA A O 1
ATOM 1118 N N . ILE A 1 139 ? 23.359 -11.209 -7.854 1.00 88.62 139 ILE A N 1
ATOM 1119 C CA . ILE A 1 139 ? 22.265 -12.009 -7.285 1.00 88.62 139 ILE A CA 1
ATOM 1120 C C . ILE A 1 139 ? 21.257 -12.390 -8.373 1.00 88.62 139 ILE A C 1
ATOM 1122 O O . ILE A 1 139 ? 20.873 -13.563 -8.454 1.00 88.62 139 ILE A O 1
ATOM 1126 N N . LEU A 1 140 ? 20.859 -11.441 -9.225 1.00 89.88 140 LEU A N 1
ATOM 1127 C CA . LEU A 1 140 ? 19.936 -11.697 -10.333 1.00 89.88 140 LEU A CA 1
ATOM 1128 C C . LEU A 1 140 ? 20.492 -12.749 -11.297 1.00 89.88 140 LEU A C 1
ATOM 1130 O O . LEU A 1 140 ? 19.792 -13.711 -11.617 1.00 89.88 140 LEU A O 1
ATOM 1134 N N . LEU A 1 141 ? 21.757 -12.619 -11.704 1.00 88.25 141 LEU A N 1
ATOM 1135 C CA . LEU A 1 141 ? 22.418 -13.576 -12.597 1.00 88.25 141 LEU A CA 1
ATOM 1136 C C . LEU A 1 141 ? 22.478 -14.981 -11.983 1.00 88.25 141 LEU A C 1
ATOM 1138 O O . LEU A 1 141 ? 22.124 -15.968 -12.636 1.00 88.25 141 LEU A O 1
ATOM 1142 N N . ARG A 1 142 ? 22.855 -15.084 -10.702 1.00 88.25 142 ARG A N 1
ATOM 1143 C CA . ARG A 1 142 ? 22.915 -16.364 -9.976 1.00 88.25 142 ARG A CA 1
ATOM 1144 C C . ARG A 1 142 ? 21.546 -17.046 -9.890 1.00 88.25 142 ARG A C 1
ATOM 1146 O O . ARG A 1 142 ? 21.452 -18.267 -10.048 1.00 88.25 142 ARG A O 1
ATOM 1153 N N . ARG A 1 143 ? 20.489 -16.275 -9.620 1.00 87.81 143 ARG A N 1
ATOM 1154 C CA . ARG A 1 143 ? 19.116 -16.791 -9.499 1.00 87.81 143 ARG A CA 1
ATOM 1155 C C . ARG A 1 143 ? 18.525 -17.163 -10.857 1.00 87.81 143 ARG A C 1
ATOM 1157 O O . ARG A 1 143 ? 17.918 -18.225 -10.966 1.00 87.81 143 ARG A O 1
ATOM 1164 N N . ALA A 1 144 ? 18.774 -16.365 -11.896 1.00 83.81 144 ALA A N 1
ATOM 1165 C CA . ALA A 1 144 ? 18.346 -16.659 -13.263 1.00 83.81 144 ALA A CA 1
ATOM 1166 C C . ALA A 1 144 ? 18.965 -17.962 -13.797 1.00 83.81 144 ALA A C 1
ATOM 1168 O O . ALA A 1 144 ? 18.259 -18.776 -14.387 1.00 83.81 144 ALA A O 1
ATOM 1169 N N . ALA A 1 145 ? 20.250 -18.212 -13.515 1.00 78.31 145 ALA A N 1
ATOM 1170 C CA . ALA A 1 145 ? 20.928 -19.455 -13.895 1.00 78.31 145 ALA A CA 1
ATOM 1171 C C . ALA A 1 145 ? 20.359 -20.710 -13.200 1.00 78.31 145 ALA A C 1
ATOM 1173 O O . ALA A 1 145 ? 20.530 -21.822 -13.695 1.00 78.31 145 ALA A O 1
ATOM 1174 N N . SER A 1 146 ? 19.675 -20.538 -12.064 1.00 73.25 146 SER A N 1
ATOM 1175 C CA . SER A 1 146 ? 19.085 -21.632 -11.280 1.00 73.25 146 SER A CA 1
ATOM 1176 C C . SER A 1 146 ? 17.593 -21.862 -11.572 1.00 73.25 146 SER A C 1
ATOM 1178 O O . SER A 1 146 ? 17.016 -22.827 -11.071 1.00 73.25 146 SER A O 1
ATOM 1180 N N . ALA A 1 147 ? 16.947 -21.007 -12.372 1.00 65.94 147 ALA A N 1
ATOM 1181 C CA . ALA A 1 147 ? 15.512 -21.075 -12.641 1.00 65.94 147 ALA A CA 1
ATOM 1182 C C . ALA A 1 147 ? 15.196 -21.884 -13.918 1.00 65.94 147 ALA A C 1
ATOM 1184 O O . ALA A 1 147 ? 15.645 -21.552 -15.015 1.00 65.94 147 ALA A O 1
ATOM 1185 N N . ARG A 1 148 ? 14.358 -22.930 -13.809 1.00 55.09 148 ARG A N 1
ATOM 1186 C CA . ARG A 1 148 ? 13.677 -23.533 -14.975 1.00 55.09 148 ARG A CA 1
ATOM 1187 C C . ARG A 1 148 ? 12.637 -22.538 -15.499 1.00 55.09 148 ARG A C 1
ATOM 1189 O O . ARG A 1 148 ? 11.833 -22.050 -14.713 1.00 55.09 148 ARG A O 1
ATOM 1196 N N . LYS A 1 149 ? 12.655 -22.274 -16.813 1.00 38.47 149 LYS A N 1
ATOM 1197 C CA . LYS A 1 149 ? 11.776 -21.320 -17.521 1.00 38.47 149 LYS A CA 1
ATOM 1198 C C . LYS A 1 149 ? 10.308 -21.421 -17.069 1.00 38.47 149 LYS A C 1
ATOM 1200 O O . LYS A 1 149 ? 9.660 -22.417 -17.396 1.00 38.47 149 LYS A O 1
ATOM 1205 N N . PRO A 1 150 ? 9.749 -20.386 -16.423 1.00 41.72 150 PRO A N 1
ATOM 1206 C CA . PRO A 1 150 ? 8.312 -20.190 -16.367 1.00 41.72 150 PRO A CA 1
ATOM 1207 C C . PRO A 1 150 ? 7.867 -19.475 -17.647 1.00 41.72 150 PRO A C 1
ATOM 1209 O O . PRO A 1 150 ? 8.503 -18.524 -18.098 1.00 41.72 150 PRO A O 1
ATOM 1212 N N . THR A 1 151 ? 6.778 -19.954 -18.241 1.00 36.09 151 THR A N 1
ATOM 1213 C CA . THR A 1 151 ? 6.066 -19.268 -19.327 1.00 36.09 151 THR A CA 1
ATOM 1214 C C . THR A 1 151 ? 4.875 -18.577 -18.675 1.00 36.09 151 THR A C 1
ATOM 1216 O O . THR A 1 151 ? 4.031 -19.262 -18.105 1.00 36.09 151 THR A O 1
ATOM 1219 N N . MET A 1 152 ? 4.836 -17.245 -18.688 1.00 39.50 152 MET A N 1
ATOM 1220 C CA . MET A 1 152 ? 3.704 -16.469 -18.174 1.00 39.50 152 MET A CA 1
ATOM 1221 C C . MET A 1 152 ? 2.796 -16.087 -19.337 1.00 39.50 152 MET A C 1
ATOM 1223 O O . MET A 1 152 ? 3.254 -15.540 -20.339 1.00 39.50 152 MET A O 1
ATOM 1227 N N . ALA A 1 153 ? 1.515 -16.414 -19.193 1.00 35.53 153 ALA A N 1
ATOM 1228 C CA . ALA A 1 153 ? 0.451 -15.941 -20.057 1.00 35.53 153 ALA A CA 1
ATOM 1229 C C . ALA A 1 153 ? 0.108 -14.495 -19.681 1.00 35.53 153 ALA A C 1
ATOM 1231 O O . ALA A 1 153 ? -0.097 -14.172 -18.513 1.00 35.53 153 ALA A O 1
ATOM 1232 N N . THR A 1 154 ? 0.042 -13.637 -20.690 1.00 30.42 154 THR A N 1
ATOM 1233 C CA . THR A 1 154 ? -0.464 -12.271 -20.598 1.00 30.42 154 THR A CA 1
ATOM 1234 C C . THR A 1 154 ? -1.980 -12.308 -20.408 1.00 30.42 154 THR A C 1
ATOM 1236 O O . THR A 1 154 ? -2.707 -12.623 -21.350 1.00 30.42 154 THR A O 1
ATOM 1239 N N . ASN A 1 155 ? -2.467 -11.977 -19.212 1.00 31.83 155 ASN A N 1
ATOM 1240 C CA . ASN A 1 155 ? -3.883 -11.693 -18.989 1.00 31.83 155 ASN A CA 1
ATOM 1241 C C . ASN A 1 155 ? -4.100 -10.178 -19.024 1.00 31.83 155 ASN A C 1
ATOM 1243 O O . ASN A 1 155 ? -3.947 -9.487 -18.020 1.00 31.83 155 ASN A O 1
ATOM 1247 N N . GLY A 1 156 ? -4.464 -9.678 -20.206 1.00 32.25 156 GLY A N 1
ATOM 1248 C CA . GLY A 1 156 ? -5.027 -8.345 -20.387 1.00 32.25 156 GLY A CA 1
ATOM 1249 C C . GLY A 1 156 ? -6.475 -8.335 -19.908 1.00 32.25 156 GLY A C 1
ATOM 1250 O O . GLY A 1 156 ? -7.372 -8.793 -20.612 1.00 32.25 156 GLY A O 1
ATOM 1251 N N . GLY A 1 157 ? -6.695 -7.847 -18.690 1.00 27.94 157 GLY A N 1
ATOM 1252 C CA . GLY A 1 157 ? -8.020 -7.551 -18.157 1.00 27.94 157 GLY A CA 1
ATOM 1253 C C . GLY A 1 157 ? -8.347 -6.078 -18.362 1.00 27.94 157 GLY A C 1
ATOM 1254 O O . GLY A 1 157 ? -8.092 -5.264 -17.478 1.00 27.94 157 GLY A O 1
ATOM 1255 N N . SER A 1 158 ? -8.900 -5.733 -19.524 1.00 33.03 158 SER A N 1
ATOM 1256 C CA . SER A 1 158 ? -9.515 -4.428 -19.757 1.00 33.03 158 SER A CA 1
ATOM 1257 C C . SER A 1 158 ? -10.886 -4.380 -19.079 1.00 33.03 158 SER A C 1
ATOM 1259 O O . SER A 1 158 ? -11.788 -5.145 -19.424 1.00 33.03 158 SER A O 1
ATOM 1261 N N . SER A 1 159 ? -11.063 -3.443 -18.159 1.00 32.78 159 SER A N 1
ATOM 1262 C CA . SER A 1 159 ? -12.378 -2.941 -17.774 1.00 32.78 159 SER A CA 1
ATOM 1263 C C . SER A 1 159 ? -12.299 -1.426 -17.886 1.00 32.78 159 SER A C 1
ATOM 1265 O O . SER A 1 159 ? -11.672 -0.792 -17.036 1.00 32.78 159 SER A O 1
ATOM 1267 N N . ASP A 1 160 ? -12.860 -0.872 -18.957 1.00 40.50 160 ASP A N 1
ATOM 1268 C CA . ASP A 1 160 ? -12.966 0.572 -19.167 1.00 40.50 160 ASP A CA 1
ATOM 1269 C C . ASP A 1 160 ? -13.961 1.198 -18.179 1.00 40.50 160 ASP A C 1
ATOM 1271 O O . ASP A 1 160 ? -15.112 0.751 -18.106 1.00 40.50 160 ASP A O 1
ATOM 1275 N N . PRO A 1 161 ? -13.589 2.300 -17.501 1.00 37.31 161 PRO A N 1
ATOM 1276 C CA . PRO A 1 161 ? -14.557 3.250 -16.983 1.00 37.31 161 PRO A CA 1
ATOM 1277 C C . PRO A 1 161 ? -14.252 4.680 -17.472 1.00 37.31 161 PRO A C 1
ATOM 1279 O O . PRO A 1 161 ? -13.233 5.250 -17.105 1.00 37.31 161 PRO A O 1
ATOM 1282 N N . LYS A 1 162 ? -15.211 5.261 -18.217 1.00 36.78 162 LYS A N 1
ATOM 1283 C CA . LYS A 1 162 ? -15.383 6.687 -18.605 1.00 36.78 162 LYS A CA 1
ATOM 1284 C C . LYS A 1 162 ? -14.199 7.394 -19.314 1.00 36.78 162 LYS A C 1
ATOM 1286 O O . LYS A 1 162 ? -13.041 7.098 -19.051 1.00 36.78 162 LYS A O 1
ATOM 1291 N N . PRO A 1 163 ? -14.463 8.387 -20.195 1.00 45.00 163 PRO A N 1
ATOM 1292 C CA . PRO A 1 163 ? -13.399 9.186 -20.793 1.00 45.00 163 PRO A CA 1
ATOM 1293 C C . PRO A 1 163 ? -12.737 10.006 -19.683 1.00 45.00 163 PRO A C 1
ATOM 1295 O O . PRO A 1 163 ? -13.282 10.998 -19.204 1.00 45.00 163 PRO A O 1
ATOM 1298 N N . THR A 1 164 ? -11.592 9.519 -19.230 1.00 66.25 164 THR A N 1
ATOM 1299 C CA . THR A 1 164 ? -10.723 10.179 -18.261 1.00 66.25 164 THR A CA 1
ATOM 1300 C C . THR A 1 164 ? -9.616 10.839 -19.071 1.00 66.25 164 THR A C 1
ATOM 1302 O O . THR A 1 164 ? -9.117 10.218 -20.009 1.00 66.25 164 THR A O 1
ATOM 1305 N N . LYS A 1 165 ? -9.250 12.088 -18.758 1.00 83.75 165 LYS A N 1
ATOM 1306 C CA . LYS A 1 165 ? -8.094 12.753 -19.378 1.00 83.75 165 LYS A CA 1
ATOM 1307 C C . LYS A 1 165 ? -6.865 11.835 -19.292 1.00 83.75 165 LYS A C 1
ATOM 1309 O O . LYS A 1 165 ? -6.671 11.167 -18.269 1.00 83.75 165 LYS A O 1
ATOM 1314 N N . VAL A 1 166 ? -6.051 11.781 -20.346 1.00 89.00 166 VAL A N 1
ATOM 1315 C CA . VAL A 1 166 ? -4.859 10.915 -20.421 1.00 89.00 166 VAL A CA 1
ATOM 1316 C C . VAL A 1 166 ? -3.620 11.717 -20.800 1.00 89.00 166 VAL A C 1
ATOM 1318 O O . VAL A 1 166 ? -3.673 12.549 -21.698 1.00 89.00 166 VAL A O 1
ATOM 1321 N N . ALA A 1 167 ? -2.498 11.415 -20.154 1.00 90.31 167 ALA A N 1
ATOM 1322 C CA . ALA A 1 167 ? -1.170 11.850 -20.569 1.00 90.31 167 ALA A CA 1
ATOM 1323 C C . ALA A 1 167 ? -0.526 10.766 -21.451 1.00 90.31 167 ALA A C 1
ATOM 1325 O O . ALA A 1 167 ? -0.764 9.569 -21.249 1.00 90.31 167 ALA A O 1
ATOM 1326 N N . THR A 1 168 ? 0.279 11.169 -22.437 1.00 92.75 168 THR A N 1
ATOM 1327 C CA . THR A 1 168 ? 0.939 10.235 -23.367 1.00 92.75 168 THR A CA 1
ATOM 1328 C C . THR A 1 168 ? 2.437 10.175 -23.093 1.00 92.75 168 THR A C 1
ATOM 1330 O O . THR A 1 168 ? 3.107 11.201 -23.102 1.00 92.75 168 THR A O 1
ATOM 1333 N N . PHE A 1 169 ? 2.985 8.978 -22.905 1.00 94.00 169 PHE A N 1
ATOM 1334 C CA . PHE A 1 169 ? 4.409 8.747 -22.657 1.00 94.00 169 PHE A CA 1
ATOM 1335 C C . PHE A 1 169 ? 5.028 7.978 -23.823 1.00 94.00 169 PHE A C 1
ATOM 1337 O O . PHE A 1 169 ? 4.385 7.078 -24.358 1.00 94.00 169 PHE A O 1
ATOM 1344 N N . ILE A 1 170 ? 6.265 8.310 -24.203 1.00 95.62 170 ILE A N 1
ATOM 1345 C CA . ILE A 1 170 ? 7.078 7.501 -25.118 1.00 95.62 170 ILE A CA 1
ATOM 1346 C C . ILE A 1 170 ? 8.143 6.746 -24.325 1.00 95.62 170 ILE A C 1
ATOM 1348 O O . ILE A 1 170 ? 8.992 7.354 -23.672 1.00 95.62 170 ILE A O 1
ATOM 1352 N N . THR A 1 171 ? 8.080 5.421 -24.351 1.00 96.88 171 THR A N 1
ATOM 1353 C CA . THR A 1 171 ? 8.928 4.534 -2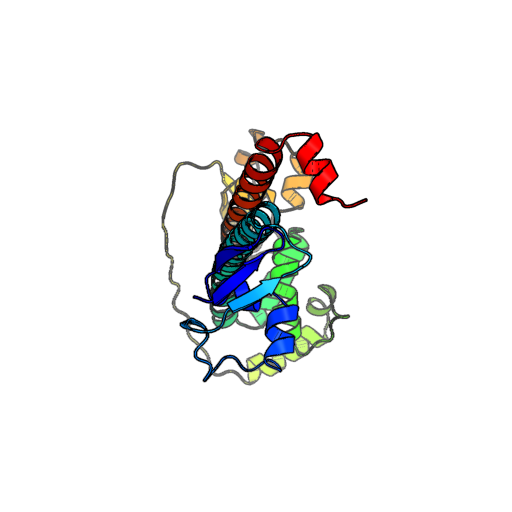3.546 1.00 96.88 171 THR A CA 1
ATOM 1354 C C . THR A 1 171 ? 10.272 4.247 -24.215 1.00 96.88 171 THR A C 1
ATOM 1356 O O . THR A 1 171 ? 10.503 4.595 -25.375 1.00 96.88 171 THR A O 1
ATOM 1359 N N . SER A 1 172 ? 11.194 3.617 -23.486 1.00 96.25 172 SER A N 1
ATOM 1360 C CA . SER A 1 172 ? 12.558 3.331 -23.958 1.00 96.25 172 SER A CA 1
ATOM 1361 C C . SER A 1 172 ? 12.621 2.381 -25.159 1.00 96.25 172 SER A C 1
ATOM 1363 O O . SER A 1 172 ? 13.574 2.414 -25.937 1.00 96.25 172 SER A O 1
ATOM 1365 N N . ASP A 1 173 ? 11.592 1.557 -25.327 1.00 95.88 173 ASP A N 1
ATOM 1366 C CA . ASP A 1 173 ? 11.345 0.680 -26.473 1.00 95.88 173 ASP A CA 1
ATOM 1367 C C . ASP A 1 173 ? 10.575 1.371 -27.615 1.00 95.88 173 ASP A C 1
ATOM 1369 O O . ASP A 1 173 ? 10.291 0.745 -28.635 1.00 95.88 173 ASP A O 1
ATOM 1373 N N . GLY A 1 174 ? 10.306 2.675 -27.490 1.00 93.88 174 GLY A N 1
ATOM 1374 C CA . GLY A 1 174 ? 9.698 3.511 -28.524 1.00 93.88 174 GLY A CA 1
ATOM 1375 C C . GLY A 1 174 ? 8.174 3.417 -28.608 1.00 93.88 174 GLY A C 1
ATOM 1376 O O . GLY A 1 174 ? 7.596 3.923 -29.572 1.00 93.88 174 GLY A O 1
ATOM 1377 N N . GLU A 1 175 ? 7.514 2.784 -27.637 1.00 96.12 175 GLU A N 1
ATOM 1378 C CA . GLU A 1 175 ? 6.057 2.660 -27.616 1.00 96.12 175 GLU A CA 1
ATOM 1379 C C . GLU A 1 175 ? 5.385 3.902 -27.019 1.00 96.12 175 GLU A C 1
ATOM 1381 O O . GLU A 1 175 ? 5.914 4.551 -26.119 1.00 96.12 175 GLU A O 1
ATOM 1386 N N . LEU A 1 176 ? 4.195 4.236 -27.529 1.00 94.12 176 LEU A N 1
ATOM 1387 C CA . LEU A 1 176 ? 3.356 5.301 -26.982 1.00 94.12 176 LEU A CA 1
ATOM 1388 C C . LEU A 1 176 ? 2.326 4.706 -26.024 1.00 94.12 176 LEU A C 1
ATOM 1390 O O . LEU A 1 176 ? 1.400 4.015 -26.454 1.00 94.12 176 LEU A O 1
ATOM 1394 N N . VAL A 1 177 ? 2.452 5.025 -24.741 1.00 93.94 177 VAL A N 1
ATOM 1395 C CA . VAL A 1 177 ? 1.569 4.538 -23.676 1.00 93.94 177 VAL A CA 1
ATOM 1396 C C . VAL A 1 177 ? 0.705 5.685 -23.162 1.00 93.94 177 VAL A C 1
ATOM 1398 O O . VAL A 1 177 ? 1.204 6.760 -22.832 1.00 93.94 177 VAL A O 1
ATOM 1401 N N . LYS A 1 178 ? -0.611 5.463 -23.093 1.00 93.00 178 LYS A N 1
ATOM 1402 C CA . LYS A 1 178 ? -1.572 6.431 -22.548 1.00 93.00 178 LYS A CA 1
ATOM 1403 C C . LYS A 1 178 ? -1.875 6.096 -21.098 1.00 93.00 178 LYS A C 1
ATOM 1405 O O . LYS A 1 178 ? -2.364 5.007 -20.806 1.00 93.00 178 LYS A O 1
ATOM 1410 N N . VAL A 1 179 ? -1.637 7.048 -20.208 1.00 91.94 179 VAL A N 1
ATOM 1411 C CA . VAL A 1 179 ? -1.825 6.884 -18.766 1.00 91.94 179 VAL A CA 1
ATOM 1412 C C . VAL A 1 179 ? -2.890 7.874 -18.290 1.00 91.94 179 VAL A C 1
ATOM 1414 O O . VAL A 1 179 ? -2.811 9.051 -18.640 1.00 91.94 179 VAL A O 1
ATOM 1417 N N . PRO A 1 180 ? -3.893 7.445 -17.501 1.00 90.00 180 PRO A N 1
ATOM 1418 C CA . PRO A 1 180 ? -4.859 8.360 -16.896 1.00 90.00 180 PRO A CA 1
ATOM 1419 C C . PRO A 1 180 ? -4.162 9.482 -16.123 1.00 90.00 180 PRO A C 1
ATOM 1421 O O . PRO A 1 180 ? -3.239 9.204 -15.359 1.00 90.00 180 PRO A O 1
ATOM 1424 N N . VAL A 1 181 ? -4.628 10.727 -16.267 1.00 86.25 181 VAL A N 1
ATOM 1425 C CA . VAL A 1 181 ? -4.008 11.892 -15.604 1.00 86.25 181 VAL A CA 1
ATOM 1426 C C . VAL A 1 181 ? -3.907 11.685 -14.092 1.00 86.25 181 VAL A C 1
ATOM 1428 O O . VAL A 1 181 ? -2.850 11.925 -13.535 1.00 86.25 181 VAL A O 1
ATOM 1431 N N . ALA A 1 182 ? -4.929 11.112 -13.447 1.00 85.12 182 ALA A N 1
ATOM 1432 C CA . ALA A 1 182 ? -4.899 10.805 -12.011 1.00 85.12 182 ALA A CA 1
ATOM 1433 C C . ALA A 1 182 ? -3.741 9.877 -11.580 1.00 85.12 182 ALA A C 1
ATOM 1435 O O . ALA A 1 182 ? -3.303 9.928 -10.435 1.00 85.12 182 ALA A O 1
ATOM 1436 N N . ILE A 1 183 ? -3.252 9.019 -12.482 1.00 90.00 183 ILE A N 1
ATOM 1437 C CA . ILE A 1 183 ? -2.072 8.177 -12.244 1.00 90.00 183 ILE A CA 1
ATOM 1438 C C . ILE A 1 183 ? -0.803 8.939 -12.627 1.00 90.00 183 ILE A C 1
ATOM 1440 O O . ILE A 1 183 ? 0.167 8.924 -11.876 1.00 90.00 183 ILE A O 1
ATOM 1444 N N . ALA A 1 184 ? -0.812 9.626 -13.771 1.00 89.19 184 ALA A N 1
ATOM 1445 C CA . ALA A 1 184 ? 0.331 10.400 -14.251 1.00 89.19 184 ALA A CA 1
ATOM 1446 C C . ALA A 1 184 ? 0.765 11.483 -13.248 1.00 89.19 184 ALA A C 1
ATOM 1448 O O . ALA A 1 184 ? 1.950 11.768 -13.133 1.00 89.19 184 ALA A O 1
ATOM 1449 N N . THR A 1 185 ? -0.161 12.036 -12.464 1.00 86.94 185 THR A N 1
ATOM 1450 C CA . THR A 1 185 ? 0.121 13.030 -11.415 1.00 86.94 185 THR A CA 1
ATOM 1451 C C . THR A 1 185 ? 0.872 12.474 -10.211 1.00 86.94 185 THR A C 1
ATOM 1453 O O . THR A 1 185 ? 1.375 13.249 -9.400 1.00 86.94 185 THR A O 1
ATOM 1456 N N . MET A 1 186 ? 0.959 11.148 -10.083 1.00 88.88 186 MET A N 1
ATOM 1457 C CA . MET A 1 186 ? 1.844 10.510 -9.108 1.00 88.88 186 MET A CA 1
ATOM 1458 C C . MET A 1 186 ? 3.309 10.544 -9.555 1.00 88.88 186 MET A C 1
ATOM 1460 O O . MET A 1 186 ? 4.186 10.295 -8.738 1.00 88.88 186 MET A O 1
ATOM 1464 N N . PHE A 1 187 ? 3.585 10.810 -10.836 1.00 91.62 187 PHE A N 1
ATOM 1465 C CA . PHE A 1 187 ? 4.947 10.850 -11.352 1.00 91.62 187 PHE A CA 1
ATOM 1466 C C . PHE A 1 187 ? 5.527 12.230 -11.037 1.00 91.62 187 PHE A C 1
ATOM 1468 O O . PHE A 1 187 ? 5.011 13.241 -11.526 1.00 91.62 187 PHE A O 1
ATOM 1475 N N . GLY A 1 188 ? 6.597 12.293 -10.243 1.00 87.56 188 GLY A N 1
ATOM 1476 C CA . GLY A 1 188 ? 7.243 13.556 -9.877 1.00 87.56 188 GLY A CA 1
ATOM 1477 C C . GLY A 1 188 ? 7.677 14.362 -11.102 1.00 87.56 188 GLY A C 1
ATOM 1478 O O . GLY A 1 188 ? 7.472 15.572 -11.136 1.00 87.56 188 GLY A O 1
ATOM 1479 N N . ILE A 1 189 ? 8.107 13.685 -12.174 1.00 84.44 189 ILE A N 1
ATOM 1480 C CA . ILE A 1 189 ? 8.445 14.321 -13.459 1.00 84.44 189 ILE A CA 1
ATOM 1481 C C . ILE A 1 189 ? 7.272 15.075 -14.107 1.00 84.44 189 ILE A C 1
ATOM 1483 O O . ILE A 1 189 ? 7.484 16.100 -14.747 1.00 84.44 189 ILE A O 1
ATOM 1487 N N . VAL A 1 190 ? 6.038 14.586 -13.941 1.00 85.00 190 VAL A N 1
ATOM 1488 C CA . VAL A 1 190 ? 4.830 15.256 -14.439 1.00 85.00 190 VAL A CA 1
ATOM 1489 C C . VAL A 1 190 ? 4.476 16.373 -13.472 1.00 85.00 190 VAL A C 1
ATOM 1491 O O . VAL A 1 190 ? 4.295 17.511 -13.888 1.00 85.00 190 VAL A O 1
ATOM 1494 N N . LYS A 1 191 ? 4.449 16.077 -12.169 1.00 82.31 191 LYS A N 1
ATOM 1495 C CA . LYS A 1 191 ? 4.113 17.041 -11.114 1.00 82.31 191 LYS A CA 1
ATOM 1496 C C . LYS A 1 191 ? 4.995 18.293 -11.146 1.00 82.31 191 LYS A C 1
ATOM 1498 O O . LYS A 1 191 ? 4.477 19.387 -10.953 1.00 82.31 191 LYS A O 1
ATOM 1503 N N . ALA A 1 192 ? 6.290 18.135 -11.416 1.00 79.12 192 ALA A N 1
ATOM 1504 C CA . ALA A 1 192 ? 7.258 19.228 -11.514 1.00 79.12 192 ALA A CA 1
ATOM 1505 C C . ALA A 1 192 ? 7.020 20.163 -12.710 1.00 79.12 192 ALA A C 1
ATOM 1507 O O . ALA A 1 192 ? 7.548 21.268 -12.732 1.00 79.12 192 ALA A O 1
ATOM 1508 N N . PHE A 1 193 ? 6.265 19.719 -13.711 1.00 76.31 193 PHE A N 1
ATOM 1509 C CA . PHE A 1 193 ? 5.967 20.509 -14.900 1.00 76.31 193 PHE A CA 1
ATOM 1510 C C . PHE A 1 193 ? 4.619 21.218 -14.804 1.00 76.31 193 PHE A C 1
ATOM 1512 O O . PHE A 1 193 ? 4.493 22.326 -15.305 1.00 76.31 193 PHE A O 1
ATOM 1519 N N . VAL A 1 194 ? 3.615 20.593 -14.176 1.00 71.75 194 VAL A N 1
ATOM 1520 C CA . VAL A 1 194 ? 2.257 21.161 -14.129 1.00 71.75 194 VAL A CA 1
ATOM 1521 C C . VAL A 1 194 ? 2.031 22.133 -12.968 1.00 71.75 194 VAL A C 1
ATOM 1523 O O . VAL A 1 194 ? 0.919 22.621 -12.817 1.00 71.75 194 VAL A O 1
ATOM 1526 N N . ASP A 1 195 ? 3.018 22.365 -12.093 1.00 66.50 195 ASP A N 1
ATOM 1527 C CA . ASP A 1 195 ? 2.903 23.215 -10.887 1.00 66.50 195 ASP A CA 1
ATOM 1528 C C . ASP A 1 195 ? 1.634 22.952 -10.028 1.00 66.50 195 ASP A C 1
ATOM 1530 O O . ASP A 1 195 ? 1.191 23.788 -9.242 1.00 66.50 195 ASP A O 1
ATOM 1534 N N . GLY A 1 196 ? 1.045 21.753 -10.136 1.00 60.03 196 GLY A N 1
ATOM 1535 C CA . GLY A 1 196 ? -0.198 21.362 -9.461 1.00 60.03 196 GLY A CA 1
ATOM 1536 C C . GLY A 1 196 ? -1.509 21.663 -10.210 1.00 60.03 196 GLY A C 1
ATOM 1537 O O . GLY A 1 196 ? -2.572 21.291 -9.708 1.00 60.03 196 GLY A O 1
ATOM 1538 N N . GLU A 1 197 ? -1.477 22.264 -11.402 1.00 67.00 197 GLU A N 1
ATOM 1539 C CA . GLU A 1 197 ? -2.663 22.549 -12.224 1.00 67.00 197 GLU A CA 1
ATOM 1540 C C . GLU A 1 197 ? -3.081 21.339 -13.078 1.00 67.00 197 GLU A C 1
ATOM 1542 O O . GLU A 1 197 ? -2.722 21.181 -14.239 1.00 67.00 197 GLU A O 1
ATOM 1547 N N . LEU A 1 198 ? -3.911 20.463 -12.509 1.00 63.38 198 LEU A N 1
ATOM 1548 C CA . LEU A 1 198 ? -4.351 19.214 -13.157 1.00 63.38 198 LEU A CA 1
ATOM 1549 C C . LEU A 1 198 ? -5.244 19.392 -14.397 1.00 63.38 198 LEU A C 1
ATOM 1551 O O . LEU A 1 198 ? -5.521 18.421 -15.107 1.00 63.38 198 LEU A O 1
ATOM 1555 N N . ASP A 1 199 ? -5.720 20.611 -14.641 1.00 66.44 199 ASP A N 1
ATOM 1556 C CA . ASP A 1 199 ? -6.565 20.955 -15.782 1.00 66.44 199 ASP A CA 1
ATOM 1557 C C . ASP A 1 199 ? -5.797 21.579 -16.951 1.00 66.44 199 ASP A C 1
ATOM 1559 O O . ASP A 1 199 ? -6.428 21.965 -17.938 1.00 66.44 199 ASP A O 1
ATOM 1563 N N . ASP A 1 200 ? -4.466 21.620 -16.873 1.00 70.06 200 ASP A N 1
ATOM 1564 C CA . ASP A 1 200 ? -3.625 22.166 -17.930 1.00 70.06 200 ASP A CA 1
ATOM 1565 C C . ASP A 1 200 ? -3.817 21.391 -19.255 1.00 70.06 200 ASP A C 1
ATOM 1567 O O . ASP A 1 200 ? -3.537 20.187 -19.322 1.00 70.06 200 ASP A O 1
ATOM 1571 N N . PRO A 1 201 ? -4.294 22.040 -20.338 1.00 70.94 201 PRO A N 1
ATOM 1572 C CA . PRO A 1 201 ? -4.423 21.406 -21.649 1.00 70.94 201 PRO A CA 1
ATOM 1573 C C . PRO A 1 201 ? -3.081 20.931 -22.234 1.00 70.94 201 PRO A C 1
ATOM 1575 O O . PRO A 1 201 ? -3.081 20.125 -23.171 1.00 70.94 201 PRO A O 1
ATOM 1578 N N . GLU A 1 202 ? -1.937 21.386 -21.721 1.00 72.25 202 GLU A N 1
ATOM 1579 C CA . GLU A 1 202 ? -0.613 20.918 -22.139 1.00 72.25 202 GLU A CA 1
ATOM 1580 C C . GLU A 1 202 ? -0.330 19.466 -21.717 1.00 72.25 202 GLU A C 1
ATOM 1582 O O . GLU A 1 202 ? 0.416 18.774 -22.416 1.00 72.25 202 GLU A O 1
ATOM 1587 N N . LEU A 1 203 ? -0.989 18.945 -20.672 1.00 74.81 203 LEU A N 1
ATOM 1588 C CA . LEU A 1 203 ? -0.860 17.541 -20.237 1.00 74.81 203 LEU A CA 1
ATOM 1589 C C . LEU A 1 203 ? -1.245 16.537 -21.333 1.00 74.81 203 LEU A C 1
ATOM 1591 O O . LEU A 1 203 ? -0.612 15.488 -21.464 1.00 74.81 203 LEU A O 1
ATOM 1595 N N . GLU A 1 204 ? -2.279 16.850 -22.117 1.00 76.50 204 GLU A N 1
ATOM 1596 C CA . GLU A 1 204 ? -2.803 15.963 -23.167 1.00 76.50 204 GLU A CA 1
ATOM 1597 C C . GLU A 1 204 ? -2.049 16.113 -24.496 1.00 76.50 204 GLU A C 1
ATOM 1599 O O . GLU A 1 204 ? -2.023 15.186 -25.308 1.00 76.50 204 GLU A O 1
ATOM 1604 N N . ASN A 1 205 ? -1.422 17.274 -24.716 1.00 80.06 205 ASN A N 1
ATOM 1605 C CA . ASN A 1 205 ? -0.696 17.595 -25.948 1.00 80.06 205 ASN A CA 1
ATOM 1606 C C . ASN A 1 205 ? 0.804 17.271 -25.867 1.00 80.06 205 ASN A C 1
ATOM 1608 O O . ASN A 1 205 ? 1.480 17.215 -26.897 1.00 80.06 205 ASN A O 1
ATOM 1612 N N . THR A 1 206 ? 1.320 17.035 -24.661 1.00 84.94 206 THR A N 1
ATOM 1613 C CA . THR A 1 206 ? 2.720 16.684 -24.425 1.00 84.94 206 THR A CA 1
ATOM 1614 C C . THR A 1 206 ? 2.930 15.174 -24.514 1.00 84.94 206 THR A C 1
ATOM 1616 O O . THR A 1 206 ? 2.197 14.384 -23.917 1.00 84.94 206 THR A O 1
ATOM 1619 N N . VAL A 1 207 ? 3.970 14.768 -25.249 1.00 90.06 207 VAL A N 1
ATOM 1620 C CA . VAL A 1 207 ? 4.475 13.390 -25.244 1.00 90.06 207 VAL A CA 1
ATOM 1621 C C . VAL A 1 207 ? 5.715 13.329 -24.360 1.00 90.06 207 VAL A C 1
ATOM 1623 O O . VAL A 1 207 ? 6.752 13.903 -24.689 1.00 90.06 207 VAL A O 1
ATOM 1626 N N . TRP A 1 208 ? 5.601 12.626 -23.240 1.00 89.69 208 TRP A N 1
ATOM 1627 C CA . TRP A 1 208 ? 6.602 12.584 -22.179 1.00 89.69 208 TRP A CA 1
ATOM 1628 C C . TRP A 1 208 ? 7.644 11.489 -22.431 1.00 89.69 208 TRP A C 1
ATOM 1630 O O . TRP A 1 208 ? 7.279 10.312 -22.481 1.00 89.69 208 TRP A O 1
ATOM 1640 N N . PRO A 1 209 ? 8.936 11.821 -22.591 1.00 92.25 209 PRO A N 1
ATOM 1641 C CA . PRO A 1 209 ? 9.959 10.822 -22.865 1.00 92.25 209 PRO A CA 1
ATOM 1642 C C . PRO A 1 209 ? 10.385 10.073 -21.602 1.00 92.25 209 PRO A C 1
ATOM 1644 O O . PRO A 1 209 ? 10.823 10.683 -20.631 1.00 92.25 209 PRO A O 1
ATOM 1647 N N . LEU A 1 210 ? 10.339 8.740 -21.654 1.00 93.88 210 LEU A N 1
ATOM 1648 C CA . LEU A 1 210 ? 10.794 7.832 -20.600 1.00 93.88 210 LEU A CA 1
ATOM 1649 C C . LEU A 1 210 ? 11.922 6.916 -21.114 1.00 93.88 210 LEU A C 1
ATOM 1651 O O . LEU A 1 210 ? 11.737 5.706 -21.257 1.00 93.88 210 LEU A O 1
ATOM 1655 N N . PRO A 1 211 ? 13.123 7.459 -21.386 1.00 91.06 211 PRO A N 1
ATOM 1656 C CA . PRO A 1 211 ? 14.225 6.723 -22.014 1.00 91.06 211 PRO A CA 1
ATOM 1657 C C . PRO A 1 211 ? 14.752 5.537 -21.192 1.00 91.06 211 PRO A C 1
ATOM 1659 O O . PRO A 1 211 ? 15.426 4.674 -21.748 1.00 91.06 211 PRO A O 1
ATOM 1662 N N . ASN A 1 212 ? 14.442 5.468 -19.894 1.00 90.31 212 ASN A N 1
ATOM 1663 C CA . ASN A 1 212 ? 14.895 4.405 -18.990 1.00 90.31 212 ASN A CA 1
ATOM 1664 C C . ASN A 1 212 ? 13.776 3.443 -18.558 1.00 90.31 212 ASN A C 1
ATOM 1666 O O . ASN A 1 212 ? 14.020 2.557 -17.740 1.00 90.31 212 ASN A O 1
ATOM 1670 N N . VAL A 1 213 ? 12.562 3.591 -19.096 1.00 95.50 213 VAL A N 1
ATOM 1671 C CA . VAL A 1 213 ? 11.404 2.771 -18.719 1.00 95.50 213 VAL A CA 1
ATOM 1672 C C . VAL A 1 213 ? 10.796 2.158 -19.975 1.00 95.50 213 VAL A C 1
ATOM 1674 O O . VAL A 1 213 ? 10.320 2.876 -20.847 1.00 95.50 213 VAL A O 1
ATOM 1677 N N . SER A 1 214 ? 10.815 0.828 -20.079 1.00 96.12 214 SER A N 1
ATOM 1678 C CA . SER A 1 214 ? 10.131 0.101 -21.161 1.00 96.12 214 SER A CA 1
ATOM 1679 C C . SER A 1 214 ? 8.618 0.099 -20.950 1.00 96.12 214 SER A C 1
ATOM 1681 O O . SER A 1 214 ? 8.186 0.085 -19.792 1.00 96.12 214 SER A O 1
ATOM 1683 N N . SER A 1 215 ? 7.843 -0.035 -22.026 1.00 95.19 215 SER A N 1
ATOM 1684 C CA . SER A 1 215 ? 6.380 -0.231 -22.004 1.00 95.19 215 SER A CA 1
ATOM 1685 C C . SER A 1 215 ? 5.913 -1.232 -20.941 1.00 95.19 215 SER A C 1
ATOM 1687 O O . SER A 1 215 ? 5.135 -0.887 -20.057 1.00 95.19 215 SER A O 1
ATOM 1689 N N . TYR A 1 216 ? 6.493 -2.434 -20.933 1.00 95.56 216 TYR A N 1
ATOM 1690 C CA . TYR A 1 216 ? 6.145 -3.506 -19.999 1.00 95.56 216 TYR A CA 1
ATOM 1691 C C . TYR A 1 216 ? 6.312 -3.112 -18.524 1.00 95.56 216 TYR A C 1
ATOM 1693 O O . TYR A 1 216 ? 5.487 -3.451 -17.679 1.00 95.56 216 TYR A O 1
ATOM 1701 N N . VAL A 1 217 ? 7.394 -2.405 -18.191 1.00 96.06 217 VAL A N 1
ATOM 1702 C CA . VAL A 1 217 ? 7.644 -1.949 -16.814 1.00 96.06 217 VAL A CA 1
ATOM 1703 C C . VAL A 1 217 ? 6.720 -0.785 -16.468 1.00 96.06 217 VAL A C 1
ATOM 1705 O O . VAL A 1 217 ? 6.207 -0.742 -15.351 1.00 96.06 217 VAL A O 1
ATOM 1708 N N . LEU A 1 218 ? 6.458 0.117 -17.419 1.00 96.12 218 LEU A N 1
ATOM 1709 C CA . LEU A 1 218 ? 5.511 1.212 -17.230 1.00 96.12 218 LEU A CA 1
ATOM 1710 C C . LEU A 1 218 ? 4.097 0.689 -16.950 1.00 96.12 218 LEU A C 1
ATOM 1712 O O . LEU A 1 218 ? 3.454 1.183 -16.031 1.00 96.12 218 LEU A O 1
ATOM 1716 N N . ASP A 1 219 ? 3.641 -0.347 -17.654 1.00 95.56 219 ASP A N 1
ATOM 1717 C CA . ASP A 1 219 ? 2.343 -0.980 -17.392 1.00 95.56 219 ASP A CA 1
ATOM 1718 C C . ASP A 1 219 ? 2.243 -1.511 -15.955 1.00 95.56 219 ASP A C 1
ATOM 1720 O O . ASP A 1 219 ? 1.216 -1.352 -15.290 1.00 95.56 219 ASP A O 1
ATOM 1724 N N . ILE A 1 220 ? 3.328 -2.098 -15.438 1.00 95.75 220 ILE A N 1
ATOM 1725 C CA . ILE A 1 220 ? 3.396 -2.576 -14.050 1.00 95.75 220 ILE A CA 1
ATOM 1726 C C . ILE A 1 220 ? 3.346 -1.401 -13.068 1.00 95.75 220 ILE A C 1
ATOM 1728 O O . ILE A 1 220 ? 2.616 -1.481 -12.077 1.00 95.75 220 ILE A O 1
ATOM 1732 N N . VAL A 1 221 ? 4.081 -0.315 -13.337 1.00 96.56 221 VAL A N 1
ATOM 1733 C CA . VAL A 1 221 ? 4.039 0.916 -12.527 1.00 96.56 221 VAL A CA 1
ATOM 1734 C C . VAL A 1 221 ? 2.620 1.479 -12.495 1.00 96.56 221 VAL A C 1
ATOM 1736 O O . VAL A 1 221 ? 2.074 1.710 -11.420 1.00 96.56 221 VAL A O 1
ATOM 1739 N N . VAL A 1 222 ? 1.985 1.637 -13.658 1.00 95.25 222 VAL A N 1
AT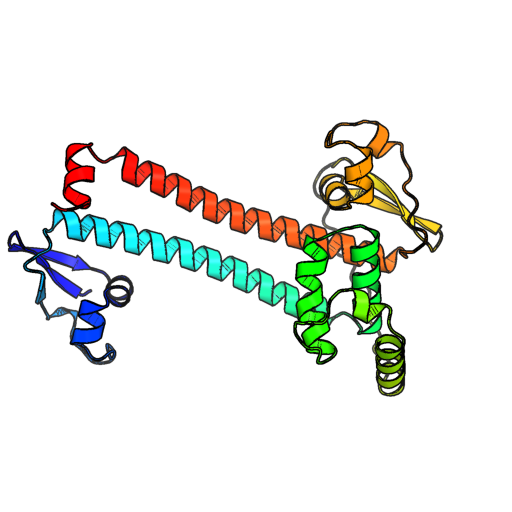OM 1740 C CA . VAL A 1 222 ? 0.619 2.163 -13.789 1.00 95.25 222 VAL A CA 1
ATOM 1741 C C . VAL A 1 222 ? -0.378 1.283 -13.037 1.00 95.25 222 VAL A C 1
ATOM 1743 O O . VAL A 1 222 ? -1.245 1.799 -12.327 1.00 95.25 222 VAL A O 1
ATOM 1746 N N . TYR A 1 223 ? -0.246 -0.041 -13.142 1.00 95.00 223 TYR A N 1
ATOM 1747 C CA . TYR A 1 223 ? -1.090 -0.978 -12.407 1.00 95.00 223 TYR A CA 1
ATOM 1748 C C . TYR A 1 223 ? -0.908 -0.858 -10.887 1.00 95.00 223 TYR A C 1
ATOM 1750 O O . TYR A 1 223 ? -1.905 -0.813 -10.159 1.00 95.00 223 TYR A O 1
ATOM 1758 N N . ALA A 1 224 ? 0.336 -0.754 -10.408 1.00 94.81 224 ALA A N 1
ATOM 1759 C CA . ALA A 1 224 ? 0.632 -0.547 -8.993 1.00 94.81 224 ALA A CA 1
ATOM 1760 C C . ALA A 1 224 ? 0.042 0.780 -8.489 1.00 94.81 224 ALA A C 1
ATOM 1762 O O . ALA A 1 224 ? -0.706 0.774 -7.514 1.00 94.81 224 ALA A O 1
ATOM 1763 N N . CYS A 1 225 ? 0.280 1.888 -9.197 1.00 95.25 225 CYS A N 1
ATOM 1764 C CA . CYS A 1 225 ? -0.285 3.200 -8.877 1.00 95.25 225 CYS A CA 1
ATOM 1765 C C . CYS 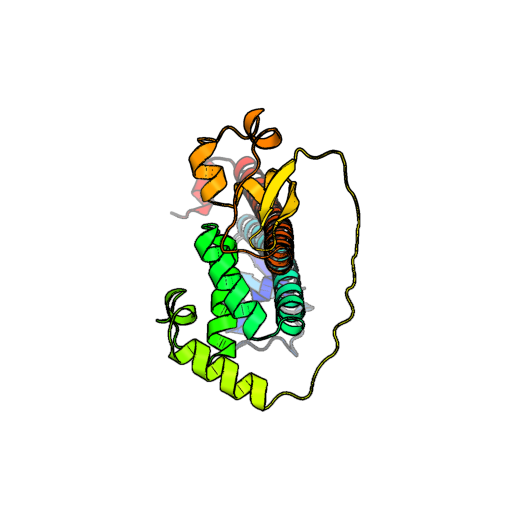A 1 225 ? -1.812 3.160 -8.779 1.00 95.25 225 CYS A C 1
ATOM 1767 O O . CYS A 1 225 ? -2.386 3.617 -7.792 1.00 95.25 225 CYS A O 1
ATOM 1769 N N . LYS A 1 226 ? -2.483 2.555 -9.768 1.00 95.25 226 LYS A N 1
ATOM 1770 C CA . LYS A 1 226 ? -3.945 2.417 -9.762 1.00 95.25 226 LYS A CA 1
ATOM 1771 C C . LYS A 1 226 ? -4.436 1.706 -8.502 1.00 95.25 226 LYS A C 1
ATOM 1773 O O . LYS A 1 226 ? -5.376 2.169 -7.861 1.00 95.25 226 LYS A O 1
ATOM 1778 N N . LYS A 1 227 ? -3.803 0.588 -8.142 1.00 94.94 227 LYS A N 1
ATOM 1779 C CA . LYS A 1 227 ? -4.194 -0.198 -6.967 1.00 94.94 227 LYS A CA 1
ATOM 1780 C C . LYS A 1 227 ? -3.909 0.527 -5.655 1.00 94.94 227 LYS A C 1
ATOM 1782 O O . LYS A 1 227 ? -4.741 0.472 -4.754 1.00 94.94 227 LYS A O 1
ATOM 1787 N N . LEU A 1 228 ? -2.796 1.249 -5.563 1.00 94.00 228 LEU A N 1
ATOM 1788 C CA . LEU A 1 228 ? -2.475 2.068 -4.393 1.00 94.00 228 LEU A CA 1
ATOM 1789 C C . LEU A 1 228 ? -3.471 3.223 -4.214 1.00 94.00 228 LEU A C 1
ATOM 1791 O O . LEU A 1 228 ? -3.929 3.446 -3.097 1.00 94.00 228 LEU A O 1
ATOM 1795 N N . LEU A 1 229 ? -3.897 3.882 -5.298 1.00 93.25 229 LEU A N 1
ATOM 1796 C CA . LEU A 1 229 ? -4.946 4.911 -5.250 1.00 93.25 229 LEU A CA 1
ATOM 1797 C C . LEU A 1 229 ? -6.306 4.347 -4.814 1.00 93.25 229 LEU A C 1
ATOM 1799 O O . LEU A 1 229 ? -7.011 4.971 -4.017 1.00 93.25 229 LEU A O 1
ATOM 1803 N N . GLU A 1 230 ? -6.677 3.164 -5.312 1.00 94.19 230 GLU A N 1
ATOM 1804 C CA . GLU A 1 230 ? -7.899 2.464 -4.890 1.00 94.19 230 GLU A CA 1
ATOM 1805 C C . GLU A 1 230 ? -7.867 2.141 -3.385 1.00 94.19 230 GLU A C 1
ATOM 1807 O O . GLU A 1 230 ? -8.852 2.388 -2.688 1.00 94.19 230 GLU A O 1
ATOM 1812 N N . LEU A 1 231 ? -6.740 1.636 -2.869 1.00 94.44 231 LEU A N 1
ATOM 1813 C CA . LEU A 1 231 ? -6.562 1.335 -1.443 1.00 94.44 231 LEU A CA 1
ATOM 1814 C C . LEU A 1 231 ? -6.571 2.604 -0.584 1.00 94.44 231 LEU A C 1
ATOM 1816 O O . LEU A 1 231 ? -7.284 2.652 0.417 1.00 94.44 231 LEU A O 1
ATOM 1820 N N . ARG A 1 232 ? -5.843 3.650 -0.994 1.00 93.31 232 ARG A N 1
ATOM 1821 C CA . ARG A 1 232 ? -5.834 4.961 -0.325 1.00 93.31 232 ARG A CA 1
ATOM 1822 C C . ARG A 1 232 ? -7.250 5.514 -0.185 1.00 93.31 232 ARG A C 1
ATOM 1824 O O . ARG A 1 232 ? -7.659 5.861 0.914 1.00 93.31 232 ARG A O 1
ATOM 1831 N N . SER A 1 233 ? -8.029 5.481 -1.265 1.00 94.38 233 SER A N 1
ATOM 1832 C CA . SER A 1 233 ? -9.419 5.956 -1.255 1.00 94.38 233 SER A CA 1
ATOM 1833 C C . SER A 1 233 ? -10.295 5.201 -0.246 1.00 94.38 233 SER A C 1
ATOM 1835 O O . SER A 1 233 ? -11.214 5.779 0.331 1.00 94.38 233 SER A O 1
ATOM 1837 N N . LYS A 1 234 ? -10.024 3.908 -0.016 1.00 96.06 234 LYS A N 1
ATOM 1838 C CA . LYS A 1 234 ? -10.726 3.111 0.999 1.00 96.06 234 LYS A CA 1
ATOM 1839 C C . LYS A 1 234 ? -10.312 3.505 2.413 1.00 96.06 234 LYS A C 1
ATOM 1841 O O . LYS A 1 234 ? -11.192 3.672 3.250 1.00 96.06 234 LYS A O 1
ATOM 1846 N N . TYR A 1 235 ? -9.018 3.694 2.673 1.00 95.12 235 TYR A N 1
ATOM 1847 C CA . TYR A 1 235 ? -8.548 4.201 3.967 1.00 95.12 235 TYR A CA 1
ATOM 1848 C C . TYR A 1 235 ? -9.126 5.587 4.279 1.00 95.12 235 TYR A C 1
ATOM 1850 O O . TYR A 1 235 ? -9.638 5.792 5.378 1.00 95.12 235 TYR A O 1
ATOM 1858 N N . ASP A 1 236 ? -9.125 6.497 3.303 1.00 95.06 236 ASP A N 1
ATOM 1859 C CA . ASP A 1 236 ? -9.683 7.846 3.453 1.00 95.06 236 ASP A CA 1
ATOM 1860 C C . ASP A 1 236 ? -11.191 7.810 3.747 1.00 95.06 236 ASP A C 1
ATOM 1862 O O . ASP A 1 236 ? -11.693 8.604 4.541 1.00 95.06 236 ASP A O 1
ATOM 1866 N N . ALA A 1 237 ? -11.930 6.869 3.147 1.00 95.50 237 ALA A N 1
ATOM 1867 C CA . ALA A 1 237 ? -13.349 6.681 3.439 1.00 95.50 237 ALA A CA 1
ATOM 1868 C C . ALA A 1 237 ? -13.587 6.228 4.889 1.00 95.50 237 ALA A C 1
ATOM 1870 O O . ALA A 1 237 ? -14.488 6.752 5.543 1.00 95.50 237 ALA A O 1
ATOM 1871 N N . VAL A 1 238 ? -12.771 5.300 5.404 1.00 94.56 238 VAL A N 1
ATOM 1872 C CA . VAL A 1 238 ? -12.856 4.853 6.806 1.00 94.56 238 VAL A CA 1
ATOM 1873 C C . VAL A 1 238 ? -12.510 5.994 7.766 1.00 94.56 238 VAL A C 1
ATOM 1875 O O . VAL A 1 238 ? -13.219 6.206 8.749 1.00 94.56 238 VAL A O 1
ATOM 1878 N N . GLU A 1 239 ? -11.469 6.771 7.463 1.00 92.56 239 GLU A N 1
ATOM 1879 C CA . GLU A 1 239 ? -11.081 7.932 8.272 1.00 92.56 239 GLU A CA 1
ATOM 1880 C C . GLU A 1 239 ? -12.176 9.008 8.271 1.00 92.56 239 GLU A C 1
ATOM 1882 O O . GLU A 1 239 ? -12.490 9.585 9.311 1.00 92.56 239 GLU A O 1
ATOM 1887 N N . LYS A 1 240 ? -12.822 9.246 7.127 1.00 92.69 240 LYS A N 1
ATOM 1888 C CA . LYS A 1 240 ? -13.932 10.196 7.036 1.00 92.69 240 LYS A CA 1
ATOM 1889 C C . LYS A 1 240 ? -15.125 9.769 7.893 1.00 92.69 240 LYS A C 1
ATOM 1891 O O . LYS A 1 240 ? -15.674 10.598 8.610 1.00 92.69 240 LYS A O 1
ATOM 1896 N N . GLU A 1 241 ? -15.507 8.494 7.860 1.00 89.75 241 GLU A N 1
ATOM 1897 C CA . GLU A 1 241 ? -16.570 7.974 8.732 1.00 89.75 241 GLU A CA 1
ATOM 1898 C C . GLU A 1 241 ? -16.210 8.116 10.221 1.00 89.75 241 GLU A C 1
ATOM 1900 O O . GLU A 1 241 ? -17.061 8.481 11.034 1.00 89.75 241 GLU A O 1
ATOM 1905 N N . ARG A 1 242 ? -14.942 7.871 10.584 1.00 88.69 242 ARG A N 1
ATOM 1906 C CA . ARG A 1 242 ? -14.432 8.093 11.946 1.00 88.69 242 ARG A CA 1
ATOM 1907 C C . ARG A 1 242 ? -14.589 9.563 12.359 1.00 88.69 242 ARG A C 1
ATOM 1909 O O . ARG A 1 242 ? -15.059 9.842 13.457 1.00 88.69 242 ARG A O 1
ATOM 1916 N N . GLN A 1 243 ? -14.232 10.496 11.480 1.00 89.25 243 GLN A N 1
ATOM 1917 C CA . GLN A 1 243 ? -14.356 11.935 11.736 1.00 89.25 243 GLN A CA 1
ATOM 1918 C C . GLN A 1 243 ? -15.814 12.398 11.829 1.00 89.25 243 GLN A C 1
ATOM 1920 O O . GLN A 1 243 ? -16.145 13.202 12.699 1.00 89.25 243 GLN A O 1
ATOM 1925 N N . GLU A 1 244 ? -16.693 11.893 10.961 1.00 88.31 244 GLU A N 1
ATOM 1926 C CA . GLU A 1 244 ? -18.132 12.177 11.019 1.00 88.31 244 GLU A CA 1
ATOM 1927 C C . GLU A 1 244 ? -18.727 11.720 12.355 1.00 88.31 244 GLU A C 1
ATOM 1929 O O . GLU A 1 244 ? -19.503 12.457 12.966 1.00 88.31 244 GLU A O 1
ATOM 1934 N N . PHE A 1 245 ? -18.294 10.562 12.858 1.00 83.38 245 PHE A N 1
ATOM 1935 C CA . PHE A 1 245 ? -18.676 10.112 14.189 1.00 83.38 245 PHE A CA 1
ATOM 1936 C C . PHE A 1 245 ? -18.123 11.001 15.300 1.00 83.38 245 PHE A C 1
ATOM 1938 O O . PHE A 1 245 ? -18.868 11.324 16.220 1.00 83.38 245 PHE A O 1
ATOM 1945 N N . ASP A 1 246 ? -16.844 11.388 15.248 1.00 81.62 246 ASP A N 1
ATOM 1946 C CA . ASP A 1 246 ? -16.257 12.276 16.259 1.00 81.62 246 ASP A CA 1
ATOM 1947 C C . ASP A 1 246 ? -17.096 13.571 16.347 1.00 81.62 246 ASP A C 1
ATOM 1949 O O . ASP A 1 246 ? -17.493 13.996 17.434 1.00 81.62 246 ASP A O 1
ATOM 1953 N N . VAL A 1 247 ? -17.473 14.149 15.200 1.00 85.12 247 VAL A N 1
ATOM 1954 C CA . VAL A 1 247 ? -18.348 15.332 15.132 1.00 85.12 247 VAL A CA 1
ATOM 1955 C C . VAL A 1 247 ? -19.742 15.057 15.700 1.00 85.12 247 VAL A C 1
ATOM 1957 O O . VAL A 1 247 ? -20.251 15.882 16.459 1.00 85.12 247 VAL A O 1
ATOM 1960 N N . GLU A 1 248 ? -20.370 13.930 15.362 1.00 83.69 248 GLU A N 1
ATOM 1961 C CA . GLU A 1 248 ? -21.684 13.564 15.906 1.00 83.69 248 GLU A CA 1
ATOM 1962 C C . GLU A 1 248 ? -21.630 13.384 17.429 1.00 83.69 248 GLU A C 1
ATOM 1964 O O . GLU A 1 248 ? -22.474 13.920 18.151 1.00 83.69 248 GLU A O 1
ATOM 1969 N N . PHE A 1 249 ? -20.618 12.670 17.921 1.00 79.12 249 PHE A N 1
ATOM 1970 C CA . PHE A 1 249 ? -20.454 12.369 19.334 1.00 79.12 249 PHE A CA 1
ATOM 1971 C C . PHE A 1 249 ? -20.252 13.638 20.155 1.00 79.12 249 PHE A C 1
ATOM 1973 O O . PHE A 1 249 ? -20.963 13.826 21.139 1.00 79.12 249 PHE A O 1
ATOM 1980 N N . PHE A 1 250 ? -19.330 14.519 19.752 1.00 74.31 250 PHE A N 1
ATOM 1981 C CA . PHE A 1 250 ? -19.067 15.766 20.476 1.00 74.31 250 PHE A CA 1
ATOM 1982 C C . PHE A 1 250 ? -20.149 16.826 20.242 1.00 74.31 250 PHE A C 1
ATOM 1984 O O . PHE A 1 250 ? -20.457 17.588 21.154 1.00 74.31 250 PHE A O 1
ATOM 1991 N N . GLY A 1 251 ? -20.775 16.855 19.062 1.00 74.38 251 GLY A N 1
ATOM 1992 C CA . GLY A 1 251 ? -21.831 17.814 18.724 1.00 74.38 251 GLY A CA 1
ATOM 1993 C C . GLY A 1 251 ? -23.143 17.607 19.488 1.00 74.38 251 GLY A C 1
ATOM 1994 O O . GLY A 1 251 ? -23.954 18.529 19.568 1.00 74.38 251 GLY A O 1
ATOM 1995 N N . GLN A 1 252 ? -23.358 16.420 20.063 1.00 67.31 252 GLN A N 1
ATOM 1996 C CA . GLN A 1 252 ? -24.518 16.112 20.907 1.00 67.31 252 GLN A CA 1
ATOM 1997 C C . GLN A 1 252 ? -24.294 16.418 22.401 1.00 67.31 252 GLN A C 1
ATOM 1999 O O . GLN A 1 252 ? -25.248 16.346 23.179 1.00 67.31 252 GLN A O 1
ATOM 2004 N N . GLN A 1 253 ? -23.072 16.764 22.818 1.00 66.62 253 GLN A N 1
ATOM 2005 C CA . GLN A 1 253 ? -22.750 17.031 24.223 1.00 66.62 253 GLN A CA 1
ATOM 2006 C C . GLN A 1 253 ? -22.909 18.516 24.556 1.00 66.62 253 GLN A C 1
ATOM 2008 O O . GLN A 1 253 ? -22.529 19.383 23.774 1.00 66.62 253 GLN A O 1
ATOM 2013 N N . SER A 1 254 ? -23.439 18.829 25.741 1.00 64.31 254 SER A N 1
ATOM 2014 C CA . SER A 1 254 ? -23.340 20.191 26.279 1.00 64.31 254 SER A CA 1
ATOM 2015 C C . SER A 1 254 ? -21.935 20.444 26.837 1.00 64.31 254 SER A C 1
ATOM 2017 O O . SER A 1 254 ? -21.279 19.510 27.303 1.00 64.31 254 SER A O 1
ATOM 2019 N N . ASP A 1 255 ? -21.497 21.706 26.871 1.00 64.19 255 ASP A N 1
ATOM 2020 C CA . ASP A 1 255 ? -20.204 22.098 27.460 1.00 64.19 255 ASP A CA 1
ATOM 2021 C C . ASP A 1 255 ? -20.057 21.610 28.916 1.00 64.19 255 ASP A C 1
ATOM 2023 O O . ASP A 1 255 ? -18.994 21.140 29.314 1.00 64.19 255 ASP A O 1
ATOM 2027 N N . GLU A 1 256 ? -21.145 21.620 29.698 1.00 59.78 256 GLU A N 1
ATOM 2028 C CA . GLU A 1 256 ? -21.185 21.067 31.064 1.00 59.78 256 GLU A CA 1
ATOM 2029 C C . GLU A 1 256 ? -20.911 19.555 31.100 1.00 59.78 256 GLU A C 1
ATOM 2031 O O . GLU A 1 256 ? -20.311 19.046 32.047 1.00 59.78 256 GLU A O 1
ATOM 2036 N N . THR A 1 257 ? -21.309 18.829 30.054 1.00 60.31 257 THR A N 1
ATOM 2037 C CA . THR A 1 257 ? -21.110 17.380 29.965 1.00 60.31 257 THR A CA 1
ATOM 2038 C C . THR A 1 257 ? -19.692 17.019 29.522 1.00 60.31 257 THR A C 1
ATOM 2040 O O . THR A 1 257 ? -19.116 16.058 30.030 1.00 60.31 257 THR A O 1
ATOM 2043 N N . ILE A 1 258 ? -19.091 17.817 28.634 1.00 59.88 258 ILE A N 1
ATOM 2044 C CA . ILE A 1 258 ? -17.684 17.659 28.230 1.00 59.88 258 ILE A CA 1
ATOM 2045 C C . ILE A 1 258 ? -16.754 17.914 29.424 1.00 59.88 258 ILE A C 1
ATOM 2047 O O . ILE A 1 258 ? -15.818 17.148 29.649 1.00 59.88 258 ILE A O 1
ATOM 2051 N N . VAL A 1 259 ? -17.039 18.937 30.236 1.00 57.81 259 VAL A N 1
ATOM 2052 C CA . VAL A 1 259 ? -16.280 19.215 31.469 1.00 57.81 259 VAL A CA 1
ATOM 2053 C C . VAL A 1 259 ? -16.466 18.092 32.497 1.00 57.81 259 VAL A C 1
ATOM 2055 O O . VAL A 1 259 ? -15.488 17.639 33.085 1.00 57.81 259 VAL A O 1
ATOM 2058 N N . GLY A 1 260 ? -17.681 17.549 32.642 1.00 56.81 260 GLY A N 1
ATOM 2059 C CA . GLY A 1 260 ? -17.936 16.381 33.494 1.00 56.81 260 GLY A CA 1
ATOM 2060 C C . GLY A 1 260 ? -17.242 15.084 33.041 1.00 56.81 260 GLY A C 1
ATOM 2061 O O . GLY A 1 260 ? -16.985 14.213 33.871 1.00 56.81 260 GLY A O 1
ATOM 2062 N N . LEU A 1 261 ? -16.911 14.949 31.750 1.00 53.09 261 LEU A N 1
ATOM 2063 C CA . LEU A 1 261 ? -16.135 13.828 31.196 1.00 53.09 261 LEU A CA 1
ATOM 2064 C C . LEU A 1 261 ? -14.624 13.949 31.457 1.00 53.09 261 LEU A C 1
ATOM 2066 O O . LEU A 1 261 ? -13.937 12.928 31.474 1.00 53.09 261 LEU A O 1
ATOM 2070 N N . LEU A 1 262 ? -14.106 15.165 31.654 1.00 51.16 262 LEU A N 1
ATOM 2071 C CA . LEU A 1 262 ? -12.677 15.414 31.882 1.00 51.16 262 LEU A CA 1
ATOM 2072 C C . LEU A 1 262 ? -12.241 15.191 33.339 1.00 51.16 262 LEU A C 1
ATOM 2074 O O . LEU A 1 262 ? -11.046 15.031 33.577 1.00 51.16 262 LEU A O 1
ATOM 2078 N N . GLY A 1 263 ? -13.198 15.083 34.266 1.00 46.59 263 GLY A N 1
ATOM 2079 C CA . GLY A 1 263 ? -12.950 14.885 35.694 1.00 46.59 263 GLY A CA 1
ATOM 2080 C C . GLY A 1 263 ? -12.371 16.131 36.376 1.00 46.59 263 GLY A C 1
ATOM 2081 O O . GLY A 1 263 ? -11.533 16.827 35.809 1.00 46.59 263 GLY A O 1
ATOM 2082 N N . ASP A 1 264 ? -12.830 16.400 37.600 1.00 40.84 264 ASP A N 1
ATOM 2083 C CA . ASP A 1 264 ? -12.156 17.314 38.536 1.00 40.84 264 ASP A CA 1
ATOM 2084 C C . ASP A 1 264 ? -10.900 16.661 39.145 1.00 40.84 264 ASP A C 1
ATOM 2086 O O . ASP A 1 264 ? -10.940 15.435 39.423 1.00 40.84 264 ASP A O 1
#